Protein AF-0000000086599295 (afdb_homodimer)

InterPro domains:
  IPR044835 Auxin response factor [PTHR31384] (1-82)
  IPR053793 PB1-like domain [PS51745] (1-75)

Radius of gyration: 16.99 Å; Cα contacts (8 Å, |Δi|>4): 296; chains: 2; bounding box: 34×57×37 Å

Solvent-accessible surface area (backbone atoms only — not comparable to full-atom values): 11914 Å² total; per-residue (Å²): 119,50,47,26,31,38,31,32,76,45,75,63,85,83,46,8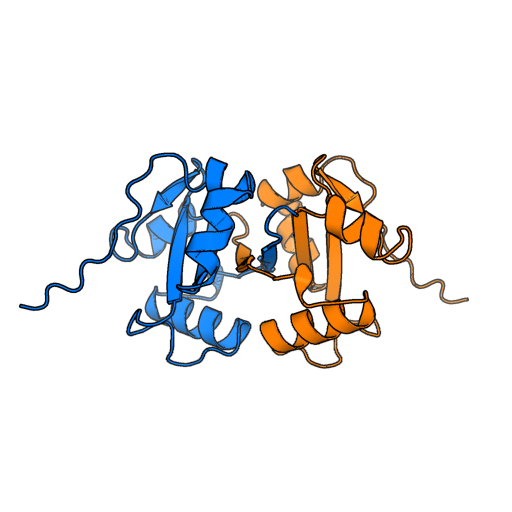6,41,66,67,51,47,51,54,50,51,19,58,42,46,65,40,70,72,38,67,66,65,64,76,55,35,46,77,44,34,23,28,76,87,47,46,76,46,65,88,81,77,46,56,56,71,58,39,55,66,35,42,36,37,35,38,47,33,39,72,73,42,52,61,48,33,71,71,52,15,61,64,45,37,64,53,52,34,89,64,77,72,72,68,75,67,74,71,81,117,118,51,50,25,33,37,31,33,75,46,74,64,87,83,45,86,41,66,69,51,46,51,53,50,51,18,57,43,46,66,40,69,72,40,68,64,66,64,76,56,35,46,78,44,33,23,30,76,86,48,45,70,47,65,88,82,77,46,56,58,70,59,40,54,66,36,41,36,36,35,38,47,33,40,70,72,42,51,62,50,35,69,70,58,14,62,66,46,38,64,50,56,33,91,55,78,74,73,71,74,68,75,71,82,117

Nearest PDB structures (foldseek):
  4chk-assembly6_G  TM=8.099E-01  e=1.060E-04  Arabidopsis thaliana
  4chk-assembly6_B-4  TM=8.126E-01  e=1.060E-04  Arabidopsis thaliana
  4chk-assembly1_E  TM=7.622E-01  e=5.139E-05  Arabidopsis thaliana
  6l5k-assembly1_A  TM=8.102E-01  e=4.219E-04  Arabidopsis thaliana
  4chk-assembly4_H  TM=7.400E-01  e=3.036E-04  Arabidopsis thaliana

Sequence (210 aa):
MQGTVVCRAVDLTSLTSYAELIDELEEKFQIKGELHPRKKWNIIFIDNEGDAILMGNHSWGAFCNVVQRILICSSQDVKKMSAGSRILTGVVSEGNVFSFDTAESMQGTVVCRAVDLTSLTSYAELIDELEEKFQIKGELHPRKKWNIIFIDNEGDAILMGNHSWGAFCNVVQRILICSSQDVKKMSAGSRILTGVVSEGNVFSFDTAES

pLDDT: mean 72.81, std 21.77, range [23.66, 94.88]

Structure (mmCIF, N/CA/C/O backbone):
data_AF-0000000086599295-model_v1
#
loop_
_entity.id
_entity.type
_entity.pdbx_description
1 polymer 'PB1 domain-containing protein'
#
loop_
_atom_site.group_PDB
_atom_site.id
_atom_site.type_symbol
_atom_site.label_atom_id
_atom_site.label_alt_id
_atom_site.label_comp_id
_atom_site.label_asym_id
_atom_site.label_entity_id
_atom_site.label_seq_id
_atom_site.pdbx_PDB_ins_code
_atom_site.Cartn_x
_atom_site.Cartn_y
_atom_site.Cartn_z
_atom_site.occupancy
_atom_site.B_iso_or_equiv
_atom_site.auth_seq_id
_atom_site.auth_comp_id
_atom_site.auth_asym_id
_atom_site.auth_atom_id
_atom_site.pdbx_PDB_model_num
ATOM 1 N N . MET A 1 1 ? -9.594 -9.867 -13.297 1 54.84 1 MET A N 1
ATOM 2 C CA . MET A 1 1 ? -8.844 -9.938 -12.047 1 54.84 1 MET A CA 1
ATOM 3 C C . MET A 1 1 ? -8.812 -8.586 -11.352 1 54.84 1 MET A C 1
ATOM 5 O O . MET A 1 1 ? -8.828 -7.543 -12 1 54.84 1 MET A O 1
ATOM 9 N N . GLN A 1 2 ? -9.281 -8.539 -10.141 1 60.66 2 GLN A N 1
ATOM 10 C CA . GLN A 1 2 ? -9.359 -7.266 -9.438 1 60.66 2 GLN A CA 1
ATOM 11 C C . GLN A 1 2 ? -7.973 -6.711 -9.141 1 60.66 2 GLN A C 1
ATOM 13 O O . GLN A 1 2 ? -7.004 -7.469 -9.047 1 60.66 2 GLN A O 1
ATOM 18 N N . GLY A 1 3 ? -7.789 -5.402 -9.273 1 76.31 3 GLY A N 1
ATOM 19 C CA . GLY A 1 3 ? -6.531 -4.73 -8.984 1 76.31 3 GLY A CA 1
ATOM 20 C C . GLY A 1 3 ? -5.969 -5.082 -7.621 1 76.31 3 GLY A C 1
ATOM 21 O O . GLY A 1 3 ? -6.719 -5.258 -6.656 1 76.31 3 GLY A O 1
ATOM 22 N N . THR A 1 4 ? -4.719 -5.516 -7.562 1 87.62 4 THR A N 1
ATOM 23 C CA . THR A 1 4 ? -4.012 -5.82 -6.324 1 87.62 4 THR A CA 1
ATOM 24 C C . THR A 1 4 ? -3.121 -4.652 -5.91 1 87.62 4 THR A C 1
ATOM 26 O O . THR A 1 4 ? -2.549 -3.969 -6.762 1 87.62 4 THR A O 1
ATOM 29 N N . VAL A 1 5 ? -3.035 -4.406 -4.617 1 89.44 5 VAL A N 1
ATOM 30 C CA . VAL A 1 5 ? -2.18 -3.34 -4.109 1 89.44 5 VAL A CA 1
ATOM 31 C C . VAL A 1 5 ? -1.157 -3.914 -3.131 1 89.44 5 VAL A C 1
ATOM 33 O O . VAL A 1 5 ? -1.442 -4.887 -2.426 1 89.44 5 VAL A O 1
ATOM 36 N N . VAL A 1 6 ? -0.068 -3.369 -3.176 1 90.44 6 VAL A N 1
ATOM 37 C CA . VAL A 1 6 ? 0.961 -3.682 -2.191 1 90.44 6 VAL A CA 1
ATOM 38 C C . VAL A 1 6 ? 1.167 -2.488 -1.261 1 90.44 6 VAL A C 1
ATOM 40 O O . VAL A 1 6 ? 1.236 -1.345 -1.716 1 90.44 6 VAL A O 1
ATOM 43 N N . CYS A 1 7 ? 1.242 -2.764 0.035 1 87.75 7 CYS A N 1
ATOM 44 C CA . CYS A 1 7 ? 1.332 -1.709 1.038 1 87.75 7 CYS A CA 1
ATOM 45 C C . CYS A 1 7 ? 2.484 -1.97 2.002 1 87.75 7 CYS A C 1
ATOM 47 O O . CYS A 1 7 ? 2.783 -3.121 2.322 1 87.75 7 CYS A O 1
ATOM 49 N N . ARG A 1 8 ? 3.133 -0.9 2.387 1 88.25 8 ARG A N 1
ATOM 50 C CA . ARG A 1 8 ? 4.16 -0.929 3.422 1 88.25 8 ARG A CA 1
ATOM 51 C C . ARG A 1 8 ? 3.936 0.175 4.449 1 88.25 8 ARG A C 1
ATOM 53 O O . ARG A 1 8 ? 3.395 1.233 4.121 1 88.25 8 ARG A O 1
ATOM 60 N N . ALA A 1 9 ? 4.422 -0.129 5.684 1 86.38 9 ALA A N 1
ATOM 61 C CA . ALA A 1 9 ? 4.297 0.851 6.762 1 86.38 9 ALA A CA 1
ATOM 62 C C . ALA A 1 9 ? 5.184 2.066 6.5 1 86.38 9 ALA A C 1
ATOM 64 O O . ALA A 1 9 ? 6.27 1.939 5.93 1 86.38 9 ALA A O 1
ATOM 65 N N . VAL A 1 10 ? 4.645 3.232 6.809 1 88.38 10 VAL A N 1
ATOM 66 C CA . VAL A 1 10 ? 5.418 4.469 6.789 1 88.38 10 VAL A CA 1
ATOM 67 C C . VAL A 1 10 ? 5.402 5.113 8.172 1 88.38 10 VAL A C 1
ATOM 69 O O . VAL A 1 10 ? 4.344 5.258 8.781 1 88.38 10 VAL A O 1
ATOM 72 N N . ASP A 1 11 ? 6.582 5.422 8.688 1 87.25 11 ASP A N 1
ATOM 73 C CA . ASP A 1 11 ? 6.703 6.086 9.977 1 87.25 11 ASP A CA 1
ATOM 74 C C . ASP A 1 11 ? 6.664 7.605 9.82 1 87.25 11 ASP A C 1
ATOM 76 O O . ASP A 1 11 ? 7.684 8.227 9.516 1 87.25 11 ASP A O 1
ATOM 80 N N . LEU A 1 12 ? 5.543 8.195 10.156 1 90.38 12 LEU A N 1
ATOM 81 C CA . LEU A 1 12 ? 5.387 9.633 9.977 1 90.38 12 LEU A CA 1
ATOM 82 C C . LEU A 1 12 ? 6.012 10.398 11.141 1 90.38 12 LEU A C 1
ATOM 84 O O . LEU A 1 12 ? 6.254 11.602 11.039 1 90.38 12 LEU A O 1
ATOM 88 N N . THR A 1 13 ? 6.289 9.688 12.305 1 88.5 13 THR A N 1
ATOM 89 C CA . THR A 1 13 ? 6.797 10.359 13.5 1 88.5 13 THR A CA 1
ATOM 90 C C . THR A 1 13 ? 8.234 10.828 13.289 1 88.5 13 THR A C 1
ATOM 92 O O . THR A 1 13 ? 8.719 11.695 14.016 1 88.5 13 THR A O 1
ATOM 95 N N . SER A 1 14 ? 8.867 10.234 12.336 1 90.5 14 SER A N 1
ATOM 96 C CA . SER A 1 14 ? 10.25 10.609 12.062 1 90.5 14 SER A CA 1
ATOM 97 C C . SER A 1 14 ? 10.336 11.734 11.031 1 90.5 14 SER A C 1
ATOM 99 O O . SER A 1 14 ? 11.422 12.195 10.695 1 90.5 14 SER A O 1
ATOM 101 N N . LEU A 1 15 ? 9.211 12.133 10.539 1 93.62 15 LEU A N 1
ATOM 102 C CA . LEU A 1 15 ? 9.141 13.188 9.523 1 93.62 15 LEU A CA 1
ATOM 103 C C . LEU A 1 15 ? 8.594 14.477 10.117 1 93.62 15 LEU A C 1
ATOM 105 O O . LEU A 1 15 ? 7.898 14.453 11.133 1 93.62 15 LEU A O 1
ATOM 109 N N . THR A 1 16 ? 8.914 15.602 9.477 1 94.88 16 THR A N 1
ATOM 110 C CA . THR A 1 16 ? 8.5 16.875 10.039 1 94.88 16 THR A CA 1
ATOM 111 C C . THR A 1 16 ? 7.73 17.703 9.016 1 94.88 16 THR A C 1
ATOM 113 O O . THR A 1 16 ? 7.262 18.812 9.32 1 94.88 16 THR A O 1
ATOM 116 N N . SER A 1 17 ? 7.621 17.156 7.754 1 94.25 17 SER A N 1
ATOM 117 C CA . SER A 1 17 ? 6.949 17.938 6.723 1 94.25 17 SER A CA 1
ATOM 118 C C . SER A 1 17 ? 6.469 17.047 5.582 1 94.25 17 SER A C 1
ATOM 120 O O . SER A 1 17 ? 6.906 15.906 5.453 1 94.25 17 SER A O 1
ATOM 122 N N . TYR A 1 18 ? 5.629 17.672 4.73 1 91.88 18 TYR A N 1
ATOM 123 C CA . TYR A 1 18 ? 5.164 17.016 3.514 1 91.88 18 TYR A CA 1
ATOM 124 C C . TYR A 1 18 ? 6.324 16.734 2.568 1 91.88 18 TYR A C 1
ATOM 126 O O . TYR A 1 18 ? 6.363 15.688 1.913 1 91.88 18 TYR A O 1
ATOM 134 N N . ALA A 1 19 ? 7.223 17.719 2.504 1 91.88 19 ALA A N 1
ATOM 135 C CA . ALA A 1 19 ? 8.367 17.562 1.618 1 91.88 19 ALA A CA 1
ATOM 136 C C . ALA A 1 19 ? 9.188 16.328 2.004 1 91.88 19 ALA A C 1
ATOM 138 O O . ALA A 1 19 ? 9.594 15.555 1.139 1 91.88 19 ALA A O 1
ATOM 139 N N . GLU A 1 20 ? 9.375 16.094 3.262 1 93.25 20 GLU A N 1
ATOM 140 C CA . GLU A 1 20 ? 10.117 14.93 3.738 1 93.25 20 GLU A CA 1
ATOM 141 C C . GLU A 1 20 ? 9.344 13.633 3.479 1 93.25 20 GLU A C 1
ATOM 143 O O . GLU A 1 20 ? 9.945 12.594 3.201 1 93.25 20 GLU A O 1
ATOM 148 N N . LEU A 1 21 ? 8.016 13.727 3.625 1 93.38 21 LEU A N 1
ATOM 149 C CA . LEU A 1 21 ? 7.184 12.57 3.303 1 93.38 21 LEU A CA 1
ATOM 150 C C . LEU A 1 21 ? 7.359 12.164 1.844 1 93.38 21 LEU A C 1
ATOM 152 O O . LEU A 1 21 ? 7.574 10.984 1.543 1 93.38 21 LEU A O 1
ATOM 156 N N . ILE A 1 22 ? 7.316 13.102 0.98 1 91.06 22 ILE A N 1
ATOM 157 C CA . ILE A 1 22 ? 7.469 12.836 -0.447 1 91.06 22 ILE A CA 1
ATOM 158 C C . ILE A 1 22 ? 8.828 12.203 -0.714 1 91.06 22 ILE A C 1
ATOM 160 O O . ILE A 1 22 ? 8.922 11.211 -1.442 1 91.06 22 ILE A O 1
ATOM 164 N N . ASP A 1 23 ? 9.891 12.781 -0.094 1 91.31 23 ASP A N 1
ATOM 165 C CA . ASP A 1 23 ? 11.219 12.203 -0.244 1 91.31 23 ASP A CA 1
ATOM 166 C C . ASP A 1 23 ? 11.234 10.742 0.198 1 91.31 23 ASP A C 1
ATOM 168 O O . ASP A 1 23 ? 11.828 9.891 -0.472 1 91.31 23 ASP A O 1
ATOM 172 N N . GLU A 1 24 ? 10.578 10.484 1.346 1 89.5 24 GLU A N 1
ATOM 173 C CA . GLU A 1 24 ? 10.531 9.125 1.89 1 89.5 24 GLU A CA 1
ATOM 174 C C . GLU A 1 24 ? 9.797 8.18 0.943 1 89.5 24 GLU A C 1
ATOM 176 O O . GLU A 1 24 ? 10.25 7.059 0.709 1 89.5 24 GLU A O 1
ATOM 181 N N . LEU A 1 25 ? 8.688 8.641 0.408 1 90.69 25 LEU A N 1
ATOM 182 C CA . LEU A 1 25 ? 7.902 7.828 -0.515 1 90.69 25 LEU A CA 1
ATOM 183 C C . LEU A 1 25 ? 8.68 7.555 -1.798 1 90.69 25 LEU A C 1
ATOM 185 O O . LEU A 1 25 ? 8.672 6.438 -2.314 1 90.69 25 LEU A O 1
ATOM 189 N N . GLU A 1 26 ? 9.344 8.523 -2.268 1 88.69 26 GLU A N 1
ATOM 190 C CA . GLU A 1 26 ? 10.148 8.367 -3.477 1 88.69 26 GLU A CA 1
ATOM 191 C C . GLU A 1 26 ? 11.273 7.355 -3.262 1 88.69 26 GLU A C 1
ATOM 193 O O . GLU A 1 26 ? 11.586 6.57 -4.16 1 88.69 26 GLU A O 1
ATOM 198 N N . GLU A 1 27 ? 11.859 7.461 -2.133 1 86.44 27 GLU A N 1
ATOM 199 C CA . GLU A 1 27 ? 12.906 6.5 -1.809 1 86.44 27 GLU A CA 1
ATOM 200 C C . GLU A 1 27 ? 12.352 5.086 -1.693 1 86.44 27 GLU A C 1
ATOM 202 O O . GLU A 1 27 ? 12.922 4.141 -2.24 1 86.44 27 GLU A O 1
ATOM 207 N N . LYS A 1 28 ? 11.195 4.969 -1.047 1 83.31 28 LYS A N 1
ATOM 208 C CA . LYS A 1 28 ? 10.586 3.662 -0.798 1 83.31 28 LYS A CA 1
ATOM 209 C C . LYS A 1 28 ? 10.156 3 -2.104 1 83.31 28 LYS A C 1
ATOM 211 O O . LYS A 1 28 ? 10.273 1.782 -2.258 1 83.31 28 LYS A O 1
ATOM 216 N N . PHE A 1 29 ? 9.758 3.713 -3.1 1 82.75 29 PHE A N 1
ATOM 217 C CA . PHE A 1 29 ? 9.227 3.123 -4.32 1 82.75 29 PHE A CA 1
ATOM 218 C C . PHE A 1 29 ? 10.188 3.334 -5.488 1 82.75 29 PHE A C 1
ATOM 220 O O . PHE A 1 29 ? 9.852 3.025 -6.633 1 82.75 29 PHE A O 1
ATOM 227 N N . GLN A 1 30 ? 11.352 3.949 -5.234 1 80.69 30 GLN A N 1
ATOM 228 C CA . GLN A 1 30 ? 12.383 4.18 -6.242 1 80.69 30 GLN A CA 1
ATOM 229 C C . GLN A 1 30 ? 11.844 5.02 -7.395 1 80.69 30 GLN A C 1
ATOM 231 O O . GLN A 1 30 ? 12.031 4.672 -8.562 1 80.69 30 GLN A O 1
ATOM 236 N N . ILE A 1 31 ? 11.172 5.984 -7.117 1 83.69 31 ILE A N 1
ATOM 237 C CA . ILE A 1 31 ? 10.656 6.926 -8.109 1 83.69 31 ILE A CA 1
ATOM 238 C C . ILE A 1 31 ? 11.156 8.336 -7.785 1 83.69 31 ILE A C 1
ATOM 240 O O . ILE A 1 31 ? 10.383 9.289 -7.797 1 83.69 31 ILE A O 1
ATOM 244 N N . LYS A 1 32 ? 12.383 8.328 -7.387 1 83.06 32 LYS A N 1
ATOM 245 C CA . LYS A 1 32 ? 12.992 9.586 -6.965 1 83.06 32 LYS A CA 1
ATOM 246 C C . LYS A 1 32 ? 12.727 10.695 -7.977 1 83.06 32 LYS A C 1
ATOM 248 O O . LYS A 1 32 ? 12.953 10.516 -9.18 1 83.06 32 LYS A O 1
ATOM 253 N N . GLY A 1 33 ? 12.211 11.805 -7.551 1 84.94 33 GLY A N 1
ATOM 254 C CA . GLY A 1 33 ? 11.992 12.992 -8.359 1 84.94 33 GLY A CA 1
ATOM 255 C C . GLY A 1 33 ? 10.711 12.938 -9.164 1 84.94 33 GLY A C 1
ATOM 256 O O . GLY A 1 33 ? 10.414 13.859 -9.938 1 84.94 33 GLY A O 1
ATOM 257 N N . GLU A 1 34 ? 9.922 11.875 -8.977 1 85.62 34 GLU A N 1
ATOM 258 C CA . GLU A 1 34 ? 8.781 11.703 -9.875 1 85.62 34 GLU A CA 1
ATOM 259 C C . GLU A 1 34 ? 7.48 12.141 -9.211 1 85.62 34 GLU A C 1
ATOM 261 O O . GLU A 1 34 ? 6.477 12.359 -9.883 1 85.62 34 GLU A O 1
ATOM 266 N N . LEU A 1 35 ? 7.473 12.289 -7.949 1 83.5 35 LEU A N 1
ATOM 267 C CA . LEU A 1 35 ? 6.242 12.656 -7.254 1 83.5 35 LEU A CA 1
ATOM 268 C C . LEU A 1 35 ? 6.086 14.172 -7.195 1 83.5 35 LEU A C 1
ATOM 270 O O . LEU A 1 35 ? 4.996 14.68 -6.918 1 83.5 35 LEU A O 1
ATOM 274 N N . HIS A 1 36 ? 7.156 14.961 -7.414 1 71.44 36 HIS A N 1
ATOM 275 C CA . HIS A 1 36 ? 7.129 16.406 -7.559 1 71.44 36 HIS A CA 1
ATOM 276 C C . HIS A 1 36 ? 7.98 16.859 -8.734 1 71.44 36 HIS A C 1
ATOM 278 O O . HIS A 1 36 ? 9.203 16.734 -8.711 1 71.44 36 HIS A O 1
ATOM 284 N N . PRO A 1 37 ? 7.43 17.359 -9.891 1 66.94 37 PRO A N 1
ATOM 285 C CA . PRO A 1 37 ? 6.012 17.609 -10.156 1 66.94 37 PRO A CA 1
ATOM 286 C C . PRO A 1 37 ? 5.207 16.328 -10.336 1 66.94 37 PRO A C 1
ATOM 288 O O . PRO A 1 37 ? 5.781 15.258 -10.578 1 66.94 37 PRO A O 1
ATOM 291 N N . ARG A 1 38 ? 3.99 16.453 -10 1 65 38 ARG A N 1
ATOM 292 C CA . ARG A 1 38 ? 3.045 15.352 -10.133 1 65 38 ARG A CA 1
ATOM 293 C C . ARG A 1 38 ? 2.732 15.078 -11.602 1 65 38 ARG A C 1
ATOM 295 O O . ARG A 1 38 ? 1.684 15.484 -12.109 1 65 38 ARG A O 1
ATOM 302 N N . LYS A 1 39 ? 3.697 14.477 -12.32 1 69.75 39 LYS A N 1
ATOM 303 C CA . LYS A 1 39 ? 3.48 14.266 -13.75 1 69.75 39 LYS A CA 1
ATOM 304 C C . LYS A 1 39 ? 2.994 12.852 -14.023 1 69.75 39 LYS A C 1
ATOM 306 O O . LYS A 1 39 ? 2.051 12.648 -14.797 1 69.75 39 LYS A O 1
ATOM 311 N N . LYS A 1 40 ? 3.602 11.977 -13.438 1 79.56 40 LYS A N 1
ATOM 312 C CA . LYS A 1 40 ? 3.338 10.586 -13.789 1 79.56 40 LYS A CA 1
ATOM 313 C C . LYS A 1 40 ? 2.564 9.875 -12.688 1 79.56 40 LYS A C 1
ATOM 315 O O . LYS A 1 40 ? 1.899 8.867 -12.938 1 79.56 40 LYS A O 1
ATOM 320 N N . TRP A 1 41 ? 2.662 10.531 -11.539 1 83.75 41 TRP A N 1
ATOM 321 C CA . TRP A 1 41 ? 2.111 9.844 -10.375 1 83.75 41 TRP A CA 1
ATOM 322 C C . TRP A 1 41 ? 1.127 10.734 -9.625 1 83.75 41 TRP A C 1
ATOM 324 O O . TRP A 1 41 ? 1.323 11.953 -9.539 1 83.75 41 TRP A O 1
ATOM 334 N N . ASN A 1 42 ? 0.096 10.125 -9.211 1 82.44 42 ASN A N 1
ATOM 335 C CA . ASN A 1 42 ? -0.829 10.773 -8.281 1 82.44 42 ASN A CA 1
ATOM 336 C C . ASN A 1 42 ? -0.723 10.172 -6.879 1 82.44 42 ASN A C 1
ATOM 338 O O . ASN A 1 42 ? -0.602 8.953 -6.727 1 82.44 42 ASN A O 1
ATOM 342 N N . ILE A 1 43 ? -0.689 11.094 -5.902 1 88.12 43 ILE A N 1
ATOM 343 C CA . ILE A 1 43 ? -0.7 10.648 -4.512 1 88.12 43 ILE A CA 1
ATOM 344 C C . ILE A 1 43 ? -2.041 11 -3.871 1 88.12 43 ILE A C 1
ATOM 346 O O . ILE A 1 43 ? -2.512 12.141 -3.986 1 88.12 43 ILE A O 1
ATOM 350 N N . ILE A 1 44 ? -2.656 10.102 -3.234 1 86.62 44 ILE A N 1
ATOM 351 C CA . ILE A 1 44 ? -3.914 10.32 -2.527 1 86.62 44 ILE A CA 1
ATOM 352 C C . ILE A 1 44 ? -3.744 9.961 -1.053 1 86.62 44 ILE A C 1
ATOM 354 O O . ILE A 1 44 ? -3.264 8.875 -0.72 1 86.62 44 ILE A O 1
ATOM 358 N N . PHE A 1 45 ? -4.105 10.875 -0.248 1 89.88 45 PHE A N 1
ATOM 359 C CA . PHE A 1 45 ? -4.098 10.633 1.188 1 89.88 45 PHE A CA 1
ATOM 360 C C . PHE A 1 45 ? -5.5 10.312 1.692 1 89.88 45 PHE A C 1
ATOM 362 O O . PHE A 1 45 ? -6.453 11.039 1.388 1 89.88 45 PHE A O 1
ATOM 369 N N . ILE A 1 46 ? -5.676 9.312 2.453 1 85.88 46 ILE A N 1
ATOM 370 C CA . ILE A 1 46 ? -6.961 8.914 3.018 1 85.88 46 ILE A CA 1
ATOM 371 C C . ILE A 1 46 ? -6.918 9.039 4.539 1 85.88 46 ILE A C 1
ATOM 373 O O . ILE A 1 46 ? -6 8.523 5.184 1 85.88 46 ILE A O 1
ATOM 377 N N . ASP A 1 47 ? -7.875 9.766 5.035 1 86.38 47 ASP A N 1
ATOM 378 C CA . ASP A 1 47 ? -7.875 9.977 6.48 1 86.38 47 ASP A CA 1
ATOM 379 C C . ASP A 1 47 ? -8.57 8.82 7.203 1 86.38 47 ASP A C 1
ATOM 381 O O . ASP A 1 47 ? -8.953 7.828 6.574 1 86.38 47 ASP A O 1
ATOM 385 N N . ASN A 1 48 ? -8.648 8.875 8.5 1 83 48 ASN A N 1
ATOM 386 C CA . ASN A 1 48 ? -9.211 7.824 9.344 1 83 48 ASN A CA 1
ATOM 387 C C . ASN A 1 48 ? -10.711 7.664 9.109 1 83 48 ASN A C 1
ATOM 389 O O . ASN A 1 48 ? -11.297 6.648 9.484 1 83 48 ASN A O 1
ATOM 393 N N . GLU A 1 49 ? -11.32 8.703 8.469 1 80.56 49 GLU A N 1
ATOM 394 C CA . GLU A 1 49 ? -12.742 8.633 8.148 1 80.56 49 GLU A CA 1
ATOM 395 C C . GLU A 1 49 ? -12.961 8.031 6.762 1 80.56 49 GLU A C 1
ATOM 397 O O . GLU A 1 49 ? -14.102 7.766 6.371 1 80.56 49 GLU A O 1
ATOM 402 N N . GLY A 1 50 ? -11.859 7.84 6.055 1 80.44 50 GLY A N 1
ATOM 403 C CA . GLY A 1 50 ? -11.938 7.258 4.727 1 80.44 50 GLY A CA 1
ATOM 404 C C . GLY A 1 50 ? -12.094 8.297 3.629 1 80.44 50 GLY A C 1
ATOM 405 O O . GLY A 1 50 ? -12.367 7.953 2.477 1 80.44 50 GLY A O 1
ATOM 406 N N . ASP A 1 51 ? -11.969 9.547 3.986 1 81.25 51 ASP A N 1
ATOM 407 C CA . ASP A 1 51 ? -12.07 10.633 3.021 1 81.25 51 ASP A CA 1
ATOM 408 C C . ASP A 1 51 ? -10.695 11.008 2.463 1 81.25 51 ASP A C 1
ATOM 410 O O . ASP A 1 51 ? -9.703 11 3.191 1 81.25 51 ASP A O 1
ATOM 414 N N . ALA A 1 52 ? -10.664 11.352 1.196 1 85.5 52 ALA A N 1
ATOM 415 C CA . ALA A 1 52 ? -9.43 11.805 0.557 1 85.5 52 ALA A CA 1
ATOM 416 C C . ALA A 1 52 ? -9.047 13.203 1.034 1 85.5 52 ALA A C 1
ATOM 418 O O . ALA A 1 52 ? -9.891 14.094 1.117 1 85.5 52 ALA A O 1
ATOM 419 N N . ILE A 1 53 ? -7.824 13.312 1.39 1 85.5 53 ILE A N 1
ATOM 420 C CA . ILE A 1 53 ? -7.301 14.602 1.838 1 85.5 53 ILE A CA 1
ATOM 421 C C . ILE A 1 53 ? -6.27 15.117 0.835 1 85.5 53 ILE A C 1
ATOM 423 O O . ILE A 1 53 ? -5.484 14.336 0.287 1 85.5 53 ILE A O 1
ATOM 427 N N . LEU A 1 54 ? -6.367 16.359 0.428 1 76.69 54 LEU A N 1
ATOM 428 C CA . LEU A 1 54 ? -5.422 17 -0.477 1 76.69 54 LEU A CA 1
ATOM 429 C C . LEU A 1 54 ? -4.195 17.5 0.282 1 76.69 54 LE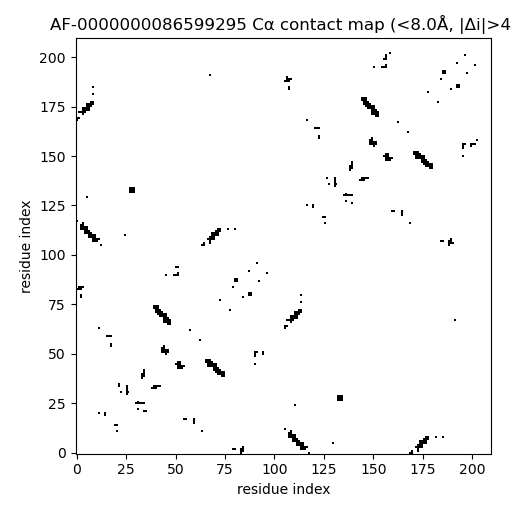U A C 1
ATOM 431 O O . LEU A 1 54 ? -4.312 17.984 1.407 1 76.69 54 LEU A O 1
ATOM 435 N N . MET A 1 55 ? -3.094 17.234 -0.324 1 78.12 55 MET A N 1
ATOM 436 C CA . MET A 1 55 ? -1.833 17.703 0.245 1 78.12 55 MET A CA 1
ATOM 437 C C . MET A 1 55 ? -1.851 19.203 0.441 1 78.12 55 MET A C 1
ATOM 439 O O . MET A 1 55 ? -2.236 19.953 -0.463 1 78.12 55 MET A O 1
ATOM 443 N N . GLY A 1 56 ? -1.377 19.688 1.619 1 78.44 56 GLY A N 1
ATOM 444 C CA . GLY A 1 56 ? -1.22 21.109 1.869 1 78.44 56 GLY A CA 1
ATOM 445 C C . GLY A 1 56 ? -2.453 21.75 2.482 1 78.44 56 GLY A C 1
ATOM 446 O O . GLY A 1 56 ? -2.408 22.906 2.926 1 78.44 56 GLY A O 1
ATOM 447 N N . ASN A 1 57 ? -3.574 21.016 2.52 1 80.62 57 ASN A N 1
ATOM 448 C CA . ASN A 1 57 ? -4.797 21.547 3.102 1 80.62 57 ASN A CA 1
ATOM 449 C C . ASN A 1 57 ? -4.781 21.469 4.625 1 80.62 57 ASN A C 1
ATOM 451 O O . ASN A 1 57 ? -5.594 22.094 5.297 1 80.62 57 ASN A O 1
ATOM 455 N N . HIS A 1 58 ? -3.957 20.75 5.121 1 87.31 58 HIS A N 1
ATOM 456 C CA . HIS A 1 58 ? -3.795 20.547 6.559 1 87.31 58 HIS A CA 1
ATOM 457 C C . HIS A 1 58 ? -2.361 20.844 6.996 1 87.31 58 HIS A C 1
ATOM 459 O O . HIS A 1 58 ? -1.42 20.609 6.23 1 87.31 58 HIS A O 1
ATOM 465 N N . SER A 1 59 ? -2.299 21.422 8.141 1 93.69 59 SER A N 1
ATOM 466 C CA . SER A 1 59 ? -0.961 21.438 8.719 1 93.69 59 SER A CA 1
ATOM 467 C C . SER A 1 59 ? -0.373 20.047 8.82 1 93.69 59 SER A C 1
ATOM 469 O O . SER A 1 59 ? -1.111 19.062 8.859 1 93.69 59 SER A O 1
ATOM 471 N N . TRP A 1 60 ? 0.969 19.922 8.781 1 93.69 60 TRP A N 1
ATOM 472 C CA . TRP A 1 60 ? 1.656 18.641 8.883 1 93.69 60 TRP A CA 1
ATOM 473 C C . TRP A 1 60 ? 1.202 17.875 10.117 1 93.69 60 TRP A C 1
ATOM 475 O O . TRP A 1 60 ? 0.907 16.672 10.039 1 93.69 60 TRP A O 1
ATOM 485 N N . GLY A 1 61 ? 1.144 18.562 11.242 1 94.25 61 GLY A N 1
ATOM 486 C CA . GLY A 1 61 ? 0.703 17.922 12.461 1 94.25 61 GLY A CA 1
ATOM 487 C C . GLY A 1 61 ? -0.695 17.344 12.359 1 94.25 61 GLY A C 1
ATOM 488 O O . GLY A 1 61 ? -0.934 16.203 12.781 1 94.25 61 GLY A O 1
ATOM 489 N N . ALA A 1 62 ? -1.662 18.109 11.82 1 94.06 62 ALA A N 1
ATOM 490 C CA . ALA A 1 62 ? -3.037 17.656 11.641 1 94.06 62 ALA A CA 1
ATOM 491 C C . ALA A 1 62 ? -3.102 16.484 10.672 1 94.06 62 ALA A C 1
ATOM 493 O O . ALA A 1 62 ? -3.834 15.516 10.906 1 94.06 62 ALA A O 1
ATOM 494 N N . PHE A 1 63 ? -2.336 16.578 9.633 1 93.06 63 PHE A N 1
ATOM 495 C CA . PHE A 1 63 ? -2.25 15.516 8.633 1 93.06 63 PHE A CA 1
ATOM 496 C C . PHE A 1 63 ? -1.816 14.203 9.273 1 93.06 63 PHE A C 1
ATOM 498 O O . PHE A 1 63 ? -2.455 13.172 9.078 1 93.06 63 PHE A O 1
ATOM 505 N N . CYS A 1 64 ? -0.751 14.281 10.07 1 91.94 64 CYS A N 1
ATOM 506 C CA . CYS A 1 64 ? -0.199 13.078 10.68 1 91.94 64 CYS A CA 1
ATOM 507 C C . CYS A 1 64 ? -1.205 12.438 11.633 1 91.94 64 CYS A C 1
ATOM 509 O O . CYS A 1 64 ? -1.188 11.219 11.828 1 91.94 64 CYS A O 1
ATOM 511 N N . ASN A 1 65 ? -2.084 13.281 12.125 1 91.38 65 ASN A N 1
ATOM 512 C CA . ASN A 1 65 ? -3.043 12.781 13.109 1 91.38 65 ASN A CA 1
ATOM 513 C C . ASN A 1 65 ? -4.207 12.055 12.445 1 91.38 65 ASN A C 1
ATOM 515 O O . ASN A 1 65 ? -4.875 11.234 13.07 1 91.38 65 ASN A O 1
ATOM 519 N N . VAL A 1 66 ? -4.48 12.312 11.195 1 89.88 66 VAL A N 1
ATOM 520 C CA . VAL A 1 66 ? -5.719 11.789 10.633 1 89.88 66 VAL A CA 1
ATOM 521 C C . VAL A 1 66 ? -5.402 10.812 9.508 1 89.88 66 VAL A C 1
ATOM 523 O O . VAL A 1 66 ? -6.242 9.992 9.125 1 89.88 66 VAL A O 1
ATOM 526 N N . VAL A 1 67 ? -4.242 10.969 8.859 1 90.88 67 VAL A N 1
ATOM 527 C CA . VAL A 1 67 ? -3.973 10.164 7.668 1 90.88 67 VAL A CA 1
ATOM 528 C C . VAL A 1 67 ? -3.84 8.695 8.055 1 90.88 67 VAL A C 1
ATOM 530 O O . VAL A 1 67 ? -3.162 8.359 9.031 1 90.88 67 VAL A O 1
ATOM 533 N N . GLN A 1 68 ? -4.461 7.859 7.254 1 87.19 68 GLN A N 1
ATOM 534 C CA . GLN A 1 68 ? -4.422 6.422 7.5 1 87.19 68 GLN A CA 1
ATOM 535 C C . GLN A 1 68 ? -3.736 5.684 6.355 1 87.19 68 GLN A C 1
ATOM 537 O O . GLN A 1 68 ? -3.092 4.652 6.57 1 87.19 68 GLN A O 1
ATOM 542 N N . ARG A 1 69 ? -3.893 6.23 5.164 1 88.5 69 ARG A N 1
ATOM 543 C CA . ARG A 1 69 ? -3.389 5.531 3.986 1 88.5 69 ARG A CA 1
ATOM 544 C C . ARG A 1 69 ? -2.883 6.516 2.939 1 88.5 69 ARG A C 1
ATOM 546 O O . ARG A 1 69 ? -3.477 7.578 2.74 1 88.5 69 ARG A O 1
ATOM 553 N N . ILE A 1 70 ? -1.8 6.137 2.336 1 90.88 70 ILE A N 1
ATOM 554 C CA . ILE A 1 70 ? -1.25 6.875 1.206 1 90.88 70 ILE A CA 1
ATOM 555 C C . ILE A 1 70 ? -1.268 6 -0.043 1 90.88 70 ILE A C 1
ATOM 557 O O . ILE A 1 70 ? -0.716 4.895 -0.043 1 90.88 70 ILE A O 1
ATOM 561 N N . LEU A 1 71 ? -1.927 6.469 -1.062 1 88.31 71 LEU A N 1
ATOM 562 C CA . LEU A 1 71 ? -1.995 5.734 -2.32 1 88.31 71 LEU A CA 1
ATOM 563 C C . LEU A 1 71 ? -1.167 6.426 -3.398 1 88.31 71 LEU A C 1
ATOM 565 O O . LEU A 1 71 ? -1.312 7.629 -3.623 1 88.31 71 LEU A O 1
ATOM 569 N N . ILE A 1 72 ? -0.278 5.684 -3.914 1 89.44 72 ILE A N 1
ATOM 570 C CA . ILE A 1 72 ? 0.483 6.188 -5.055 1 89.44 72 ILE A CA 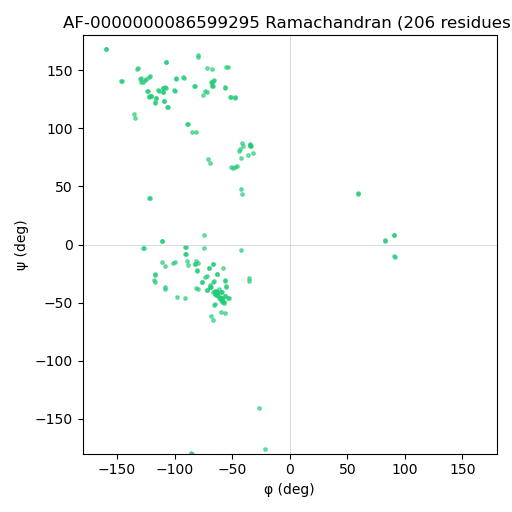1
ATOM 571 C C . ILE A 1 72 ? 0.016 5.492 -6.332 1 89.44 72 ILE A C 1
ATOM 573 O O . ILE A 1 72 ? 0.148 4.277 -6.469 1 89.44 72 ILE A O 1
ATOM 577 N N . CYS A 1 73 ? -0.496 6.305 -7.246 1 83.19 73 CYS A N 1
ATOM 578 C CA . CYS A 1 73 ? -1.06 5.773 -8.484 1 83.19 73 CYS A CA 1
ATOM 579 C C . CYS A 1 73 ? -0.377 6.383 -9.703 1 83.19 73 CYS A C 1
ATOM 581 O O . CYS A 1 73 ? -0.093 7.582 -9.727 1 83.19 73 CYS A O 1
ATOM 583 N N . SER A 1 74 ? -0.042 5.441 -10.539 1 80.62 74 SER A N 1
ATOM 584 C CA . SER A 1 74 ? 0.382 5.977 -11.828 1 80.62 74 SER A CA 1
ATOM 585 C C . SER A 1 74 ? -0.817 6.348 -12.688 1 80.62 74 SER A C 1
ATOM 587 O O . SER A 1 74 ? -1.939 5.914 -12.43 1 80.62 74 SER A O 1
ATOM 589 N N . SER A 1 75 ? -0.578 7.141 -13.688 1 74.62 75 SER A N 1
ATOM 590 C CA . SER A 1 75 ? -1.636 7.465 -14.633 1 74.62 75 SER A CA 1
ATOM 591 C C . SER A 1 75 ? -2.227 6.207 -15.258 1 74.62 75 SER A C 1
ATOM 593 O O . SER A 1 75 ? -3.402 6.18 -15.625 1 74.62 75 SER A O 1
ATOM 595 N N . GLN A 1 76 ? -1.399 5.176 -15.398 1 70.25 76 GLN A N 1
ATOM 596 C CA . GLN A 1 76 ? -1.849 3.902 -15.953 1 70.25 76 GLN A CA 1
ATOM 597 C C . GLN A 1 76 ? -2.658 3.111 -14.93 1 70.25 76 GLN A C 1
ATOM 599 O O . GLN A 1 76 ? -3.621 2.43 -15.289 1 70.25 76 GLN A O 1
ATOM 604 N N . ASP A 1 77 ? -2.312 3.275 -13.719 1 70.12 77 ASP A N 1
ATOM 605 C CA . ASP A 1 77 ? -2.953 2.529 -12.641 1 70.12 77 ASP A CA 1
ATOM 606 C C . ASP A 1 77 ? -4.375 3.031 -12.391 1 70.12 77 ASP A C 1
ATOM 608 O O . ASP A 1 77 ? -5.266 2.248 -12.055 1 70.12 77 ASP A O 1
ATOM 612 N N . VAL A 1 78 ? -4.625 4.324 -12.453 1 61.75 78 VAL A N 1
ATOM 613 C CA . VAL A 1 78 ? -5.918 4.926 -12.148 1 61.75 78 VAL A CA 1
ATOM 614 C C . VAL A 1 78 ? -7.004 4.285 -13.016 1 61.75 78 VAL A C 1
ATOM 616 O O . VAL A 1 78 ? -8.102 4.004 -12.531 1 61.75 78 VAL A O 1
ATOM 619 N N . LYS A 1 79 ? -6.676 3.986 -14.141 1 60.66 79 LYS A N 1
ATOM 620 C CA . LYS A 1 79 ? -7.652 3.365 -15.031 1 60.66 79 LYS A CA 1
ATOM 621 C C . LYS A 1 79 ? -7.996 1.952 -14.578 1 60.66 79 LYS A C 1
ATOM 623 O O . LYS A 1 79 ? -9.156 1.543 -14.625 1 60.66 79 LYS A O 1
ATOM 628 N N . LYS A 1 80 ? -7.043 1.346 -14.086 1 54.78 80 LYS A N 1
ATOM 629 C CA . LYS A 1 80 ? -7.242 -0.043 -13.68 1 54.78 80 LYS A CA 1
ATOM 630 C C . LYS A 1 80 ? -7.91 -0.126 -12.312 1 54.78 80 LYS A C 1
ATOM 632 O O . LYS A 1 80 ? -8.664 -1.065 -12.039 1 54.78 80 LYS A O 1
ATOM 637 N N . MET A 1 81 ? -7.609 0.697 -11.43 1 54.16 81 MET A N 1
ATOM 638 C CA . MET A 1 81 ? -8.188 0.706 -10.094 1 54.16 81 MET A CA 1
ATOM 639 C C . MET A 1 81 ? -9.672 1.048 -10.141 1 54.16 81 MET A C 1
ATOM 641 O O . MET A 1 81 ? -10.453 0.552 -9.328 1 54.16 81 MET A O 1
ATOM 645 N N . SER A 1 82 ? -10.07 1.977 -10.938 1 50.22 82 SER A N 1
ATOM 646 C CA . SER A 1 82 ? -11.477 2.348 -11.062 1 50.22 82 SER A CA 1
ATOM 647 C C . SER A 1 82 ? -12.32 1.175 -11.562 1 50.22 82 SER A C 1
ATOM 649 O O . SER A 1 82 ? -13.5 1.062 -11.219 1 50.22 82 SER A O 1
ATOM 651 N N . ALA A 1 83 ? -11.836 0.483 -12.375 1 46.34 83 ALA A N 1
ATOM 652 C CA . ALA A 1 83 ? -12.711 -0.535 -12.945 1 46.34 83 ALA A CA 1
ATOM 653 C C . ALA A 1 83 ? -13.07 -1.598 -11.906 1 46.34 83 ALA A C 1
ATO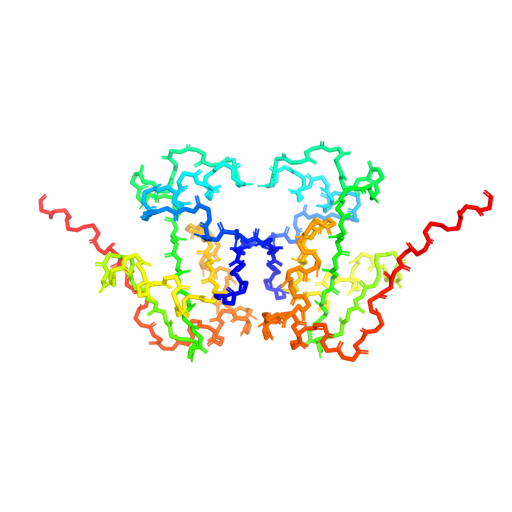M 655 O O . ALA A 1 83 ? -14.203 -2.084 -11.875 1 46.34 83 ALA A O 1
ATOM 656 N N . GLY A 1 84 ? -12.195 -2.312 -11.359 1 41.41 84 GLY A N 1
ATOM 657 C CA . GLY A 1 84 ? -12.484 -3.545 -10.641 1 41.41 84 GLY A CA 1
ATOM 658 C C . GLY A 1 84 ? -12.32 -3.412 -9.141 1 41.41 84 GLY A C 1
ATOM 659 O O . GLY A 1 84 ? -12.664 -4.328 -8.391 1 41.41 84 GLY A O 1
ATOM 660 N N . SER A 1 85 ? -11.375 -2.717 -8.641 1 45.41 85 SER A N 1
ATOM 661 C CA . SER A 1 85 ? -10.93 -2.926 -7.266 1 45.41 85 SER A CA 1
ATOM 662 C C . SER A 1 85 ? -11.797 -2.146 -6.281 1 45.41 85 SER A C 1
ATOM 664 O O . SER A 1 85 ? -11.953 -0.931 -6.414 1 45.41 85 SER A O 1
ATOM 666 N N . ARG A 1 86 ? -12.727 -2.801 -5.742 1 46.03 86 ARG A N 1
ATOM 667 C CA . ARG A 1 86 ? -13.492 -2.354 -4.586 1 46.03 86 ARG A CA 1
ATOM 668 C C . ARG A 1 86 ? -12.609 -1.57 -3.617 1 46.03 86 ARG A C 1
ATOM 670 O O . ARG A 1 86 ? -13.117 -0.929 -2.691 1 46.03 86 ARG A O 1
ATOM 677 N N . ILE A 1 87 ? -11.391 -1.956 -3.619 1 45.19 87 ILE A N 1
ATOM 678 C CA . ILE A 1 87 ? -10.57 -1.271 -2.623 1 45.19 87 ILE A CA 1
ATOM 679 C C . ILE A 1 87 ? -10.648 0.238 -2.844 1 45.19 87 ILE A C 1
ATOM 681 O O . ILE A 1 87 ? -10.891 0.997 -1.903 1 45.19 87 ILE A O 1
ATOM 685 N N . LEU A 1 88 ? -10.211 0.631 -4.109 1 47 88 LEU A N 1
ATOM 686 C CA . LEU A 1 88 ? -10.25 2.072 -4.324 1 47 88 LEU A CA 1
ATOM 687 C C . LEU A 1 88 ? -11.688 2.561 -4.473 1 47 88 LEU A C 1
ATOM 689 O O . LEU A 1 88 ? -11.984 3.729 -4.203 1 47 88 LEU A O 1
ATOM 693 N N . THR A 1 89 ? -12.359 1.623 -4.906 1 42.53 89 THR A N 1
ATOM 694 C CA . THR A 1 89 ? -13.727 2.119 -5.012 1 42.53 89 THR A CA 1
ATOM 695 C C . THR A 1 89 ? -14.242 2.59 -3.654 1 42.53 89 THR A C 1
ATOM 697 O O . THR A 1 89 ? -14.961 3.584 -3.568 1 42.53 89 THR A O 1
ATOM 700 N N . GLY A 1 90 ? -14.055 1.726 -2.734 1 40.69 90 GLY A N 1
ATOM 701 C CA . GLY A 1 90 ? -14.484 2.223 -1.437 1 40.69 90 GLY A CA 1
ATOM 702 C C . GLY A 1 90 ? -13.727 3.457 -0.989 1 40.69 90 GLY A C 1
ATOM 703 O O . GLY A 1 90 ? -14.266 4.301 -0.271 1 40.69 90 GLY A O 1
ATOM 704 N N . VAL A 1 91 ? -12.391 3.432 -1.119 1 42.56 91 VAL A N 1
ATOM 705 C CA . VAL A 1 91 ? -11.648 4.637 -0.763 1 42.56 91 VAL A CA 1
ATOM 706 C C . VAL A 1 91 ? -12 5.762 -1.734 1 42.56 91 VAL A C 1
ATOM 708 O O . VAL A 1 91 ? -12.125 6.922 -1.333 1 42.56 91 VAL A O 1
ATOM 711 N N . VAL A 1 92 ? -11.883 5.449 -3.055 1 39.72 92 VAL A N 1
ATOM 712 C CA . VAL A 1 92 ? -12.234 6.465 -4.043 1 39.72 92 VAL A CA 1
ATOM 713 C C . VAL A 1 92 ? -13.75 6.609 -4.117 1 39.72 92 VAL A C 1
ATOM 715 O O . VAL A 1 92 ? -14.422 5.844 -4.812 1 39.72 92 VAL A O 1
ATOM 718 N N . SER A 1 93 ? -14.469 6.043 -3.312 1 34.91 93 SER A N 1
ATOM 719 C CA . SER A 1 93 ? -15.836 6.516 -3.49 1 34.91 93 SER A CA 1
ATOM 720 C C . SER A 1 93 ? -15.867 7.875 -4.184 1 34.91 93 SER A C 1
ATOM 722 O O . SER A 1 93 ? -14.867 8.586 -4.203 1 34.91 93 SER A O 1
ATOM 724 N N . GLU A 1 94 ? -17.094 8.492 -4.336 1 32.81 94 GLU A N 1
ATOM 725 C CA . GLU A 1 94 ? -17.453 9.766 -4.949 1 32.81 94 GLU A CA 1
ATOM 726 C C . GLU A 1 94 ? -16.453 10.859 -4.559 1 32.81 94 GLU A C 1
ATOM 728 O O . GLU A 1 94 ? -16.719 12.047 -4.758 1 32.81 94 GLU A O 1
ATOM 733 N N . GLY A 1 95 ? -15.617 10.633 -3.816 1 33.19 95 GLY A N 1
ATOM 734 C CA . GLY A 1 95 ? -14.898 11.875 -3.572 1 33.19 95 GLY A CA 1
ATOM 735 C C . GLY A 1 95 ? -14.141 12.375 -4.789 1 33.19 95 GLY A C 1
ATOM 736 O O . GLY A 1 95 ? -13.852 11.602 -5.707 1 33.19 95 GLY A O 1
ATOM 737 N N . ASN A 1 96 ? -14.141 13.68 -5.145 1 31.39 96 ASN A N 1
ATOM 738 C CA . ASN A 1 96 ? -13.562 14.508 -6.199 1 31.39 96 ASN A CA 1
ATOM 739 C C . ASN A 1 96 ? -12.109 14.125 -6.48 1 31.39 96 ASN A C 1
ATOM 741 O O . ASN A 1 96 ? -11.266 14.195 -5.594 1 31.39 96 ASN A O 1
ATOM 745 N N . VAL A 1 97 ? -11.828 13.062 -7.109 1 35.56 97 VAL A N 1
ATOM 746 C CA . VAL A 1 97 ? -10.508 12.914 -7.715 1 35.56 97 VAL A CA 1
ATOM 747 C C . VAL A 1 97 ? -9.992 14.281 -8.156 1 35.56 97 VAL A C 1
ATOM 749 O O . VAL A 1 97 ? -10.609 14.945 -9 1 35.56 97 VAL A O 1
ATOM 752 N N . PHE A 1 98 ? -9.516 15.047 -7.336 1 31.44 98 PHE A N 1
ATOM 753 C CA . PHE A 1 98 ? -9 16.359 -7.699 1 31.44 98 PHE A CA 1
ATOM 754 C C . PHE A 1 98 ? -8.055 16.266 -8.891 1 31.44 98 PHE A C 1
ATOM 756 O O . PHE A 1 98 ? -7.066 15.523 -8.836 1 31.44 98 PHE A O 1
ATOM 763 N N . SER A 1 99 ? -8.641 15.891 -10.023 1 30.88 99 SER A N 1
ATOM 764 C CA . SER A 1 99 ? -7.855 16.203 -11.211 1 30.88 99 SER A CA 1
ATOM 765 C C . SER A 1 99 ? -7.066 17.5 -11.031 1 30.88 99 SER A C 1
ATOM 767 O O . SER A 1 99 ? -7.637 18.531 -10.703 1 30.88 99 SER A O 1
ATOM 769 N N . PHE A 1 100 ? -5.906 17.391 -10.43 1 27.34 100 PHE A N 1
ATOM 770 C CA . PHE A 1 100 ? -5.078 18.578 -10.516 1 27.34 100 PHE A CA 1
ATOM 771 C C . PHE A 1 100 ? -5.062 19.141 -11.938 1 27.34 100 PHE A C 1
ATOM 773 O O . PHE A 1 100 ? -4.562 18.484 -12.852 1 27.34 100 PHE A O 1
ATOM 780 N N . ASP A 1 101 ? -6.109 19.609 -12.352 1 29.41 101 ASP A N 1
ATOM 781 C CA . ASP A 1 101 ? -5.984 20.422 -13.547 1 29.41 101 ASP A CA 1
ATOM 782 C C . ASP A 1 101 ? -4.738 21.312 -13.484 1 29.41 101 ASP A C 1
ATOM 784 O O . ASP A 1 101 ? -4.555 22.062 -12.531 1 29.41 101 ASP A O 1
ATOM 788 N N . THR A 1 102 ? -3.576 20.781 -13.867 1 29.64 102 THR A N 1
ATOM 789 C CA . THR A 1 102 ? -2.547 21.734 -14.273 1 29.64 102 THR A CA 1
ATOM 790 C C . THR A 1 102 ? -3.17 22.938 -14.969 1 29.64 102 THR A C 1
ATOM 792 O O . THR A 1 102 ? -3.797 22.797 -16.016 1 29.64 102 THR A O 1
ATOM 795 N N . ALA A 1 103 ? -3.6 23.938 -14.32 1 27.92 103 ALA A N 1
ATOM 796 C CA . ALA A 1 103 ? -3.793 25.234 -14.977 1 27.92 103 ALA A CA 1
ATOM 797 C C . ALA A 1 103 ? -2.619 25.562 -15.898 1 27.92 103 ALA A C 1
ATOM 799 O O . ALA A 1 103 ? -1.466 25.562 -15.461 1 27.92 103 ALA A O 1
ATOM 800 N N . GLU A 1 104 ? -2.613 25.031 -17.094 1 27.53 104 GLU A N 1
ATOM 801 C CA . GLU A 1 104 ? -1.954 25.766 -18.172 1 27.53 104 GLU A CA 1
ATOM 802 C C . GLU A 1 104 ? -2.273 27.25 -18.094 1 27.53 104 GLU A C 1
ATOM 8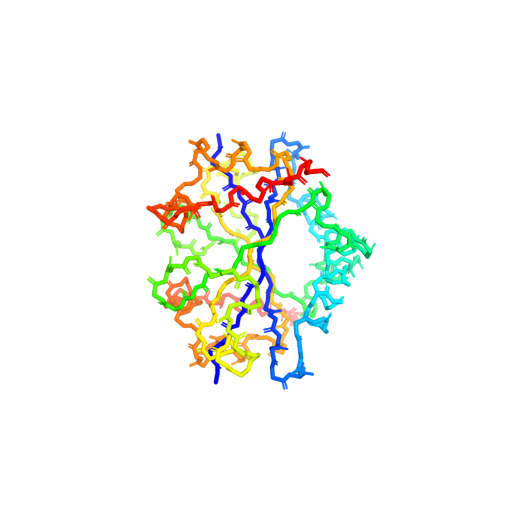04 O O . GLU A 1 104 ? -3.404 27.672 -18.359 1 27.53 104 GLU A O 1
ATOM 809 N N . SER A 1 105 ? -2.266 27.953 -16.906 1 23.66 105 SER A N 1
ATOM 810 C CA . SER A 1 105 ? -2.133 29.344 -17.312 1 23.66 105 SER A CA 1
ATOM 811 C C . SER A 1 105 ? -0.758 29.609 -17.922 1 23.66 105 SER A C 1
ATOM 813 O O . SER A 1 105 ? 0.24 29.031 -17.484 1 23.66 105 SER A O 1
ATOM 815 N N . MET B 1 1 ? -0.09 8.234 17.344 1 54.41 1 MET B N 1
ATOM 816 C CA . MET B 1 1 ? -0.374 8.375 15.922 1 54.41 1 MET B CA 1
ATOM 817 C C . MET B 1 1 ? -0.521 7.008 15.266 1 54.41 1 MET B C 1
ATOM 819 O O . MET B 1 1 ? 0.115 6.039 15.688 1 54.41 1 MET B O 1
ATOM 823 N N . GLN B 1 2 ? -1.648 6.75 14.68 1 60.84 2 GLN B N 1
ATOM 824 C CA . GLN B 1 2 ? -1.905 5.434 14.109 1 60.84 2 GLN B CA 1
ATOM 825 C C . GLN B 1 2 ? -0.982 5.156 12.93 1 60.84 2 GLN B C 1
ATOM 827 O O . GLN B 1 2 ? -0.502 6.09 12.281 1 60.84 2 GLN B O 1
ATOM 832 N N . GLY B 1 3 ? -0.5 3.926 12.781 1 76.38 3 GLY B N 1
ATOM 833 C CA . GLY B 1 3 ? 0.362 3.512 11.688 1 76.38 3 GLY B CA 1
ATOM 834 C C . GLY 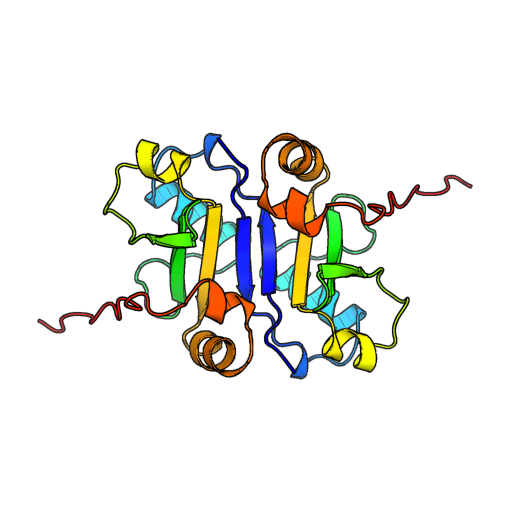B 1 3 ? -0.198 3.863 10.32 1 76.38 3 GLY B C 1
ATOM 835 O O . GLY B 1 3 ? -1.409 3.789 10.102 1 76.38 3 GLY B O 1
ATOM 836 N N . THR B 1 4 ? 0.584 4.539 9.492 1 87.5 4 THR B N 1
ATOM 837 C CA . THR B 1 4 ? 0.222 4.883 8.125 1 87.5 4 THR B CA 1
ATOM 838 C C . THR B 1 4 ? 0.842 3.895 7.137 1 87.5 4 THR B C 1
ATOM 840 O O . THR B 1 4 ? 1.96 3.42 7.348 1 87.5 4 THR B O 1
ATOM 843 N N . VAL B 1 5 ? 0.09 3.578 6.098 1 89.44 5 VAL B N 1
ATOM 844 C CA . VAL B 1 5 ? 0.604 2.678 5.07 1 89.44 5 VAL B CA 1
ATOM 845 C C . VAL B 1 5 ? 0.581 3.373 3.713 1 89.44 5 VAL B C 1
ATOM 847 O O . VAL B 1 5 ? -0.29 4.207 3.451 1 89.44 5 VAL B O 1
ATOM 850 N N . VAL B 1 6 ? 1.51 3.078 2.975 1 90.44 6 VAL B N 1
ATOM 851 C CA . VAL B 1 6 ? 1.541 3.518 1.583 1 90.44 6 VAL B CA 1
ATOM 852 C C . VAL B 1 6 ? 1.333 2.32 0.659 1 90.44 6 VAL B C 1
ATOM 854 O O . VAL B 1 6 ? 1.925 1.258 0.865 1 90.44 6 VAL B O 1
ATOM 857 N N . CYS B 1 7 ? 0.476 2.492 -0.326 1 87.81 7 CYS B N 1
ATOM 858 C CA . CYS B 1 7 ? 0.102 1.4 -1.22 1 87.81 7 CYS B CA 1
ATOM 859 C C . CYS B 1 7 ? 0.243 1.818 -2.678 1 87.81 7 CYS B C 1
ATOM 861 O O . CYS B 1 7 ? 0.011 2.979 -3.021 1 87.81 7 CYS B O 1
ATOM 863 N N . ARG B 1 8 ? 0.67 0.873 -3.486 1 88.25 8 ARG B N 1
ATOM 864 C CA . ARG B 1 8 ? 0.725 1.035 -4.934 1 88.25 8 ARG B CA 1
ATOM 865 C C . ARG B 1 8 ? 0.117 -0.17 -5.645 1 88.25 8 ARG B C 1
ATOM 867 O O . ARG B 1 8 ? 0.176 -1.291 -5.137 1 88.25 8 ARG B O 1
ATOM 874 N N . ALA B 1 9 ? -0.423 0.146 -6.852 1 86.31 9 ALA B N 1
ATOM 875 C CA . ALA B 1 9 ? -1.015 -0.919 -7.656 1 86.31 9 ALA B CA 1
ATOM 876 C C . ALA B 1 9 ? 0.053 -1.894 -8.148 1 86.31 9 ALA B C 1
ATOM 878 O O . ALA B 1 9 ? 1.184 -1.493 -8.438 1 86.31 9 ALA B O 1
ATOM 879 N N . VAL B 1 10 ? -0.29 -3.164 -8.117 1 88.44 10 VAL B N 1
ATOM 880 C CA . VAL B 1 10 ? 0.545 -4.203 -8.711 1 88.44 10 VAL B CA 1
ATOM 881 C C . VAL B 1 10 ? -0.241 -4.945 -9.789 1 88.44 10 VAL B C 1
ATOM 883 O O . VAL B 1 10 ? -1.383 -5.352 -9.562 1 88.44 10 VAL B O 1
ATOM 886 N N . ASP B 1 11 ? 0.342 -5.035 -10.969 1 87.19 11 ASP B N 1
ATOM 887 C CA . ASP B 1 11 ? -0.283 -5.762 -12.07 1 87.19 11 ASP B CA 1
ATOM 888 C C . ASP B 1 11 ? 0.114 -7.238 -12.055 1 87.19 11 ASP B C 1
ATOM 890 O O . ASP B 1 11 ? 1.188 -7.602 -12.531 1 87.19 11 ASP B O 1
ATOM 894 N N . LEU B 1 12 ? -0.8 -8.086 -11.609 1 90.38 12 LEU B N 1
ATOM 895 C CA . LEU B 1 12 ? -0.496 -9.508 -11.492 1 90.38 12 LEU B CA 1
ATOM 896 C C . LEU B 1 12 ? -0.654 -10.203 -12.844 1 90.38 12 LEU B C 1
ATOM 898 O O . LEU B 1 12 ? -0.159 -11.32 -13.023 1 90.38 12 LEU B O 1
ATOM 902 N N . THR B 1 13 ? -1.374 -9.547 -13.836 1 88.5 13 THR B N 1
ATOM 903 C CA . THR B 1 13 ? -1.661 -10.172 -15.117 1 88.5 13 THR B CA 1
ATOM 904 C C . THR B 1 13 ? -0.389 -10.312 -15.945 1 88.5 13 THR B C 1
ATOM 906 O O . THR B 1 13 ? -0.338 -11.117 -16.891 1 88.5 13 THR B O 1
ATOM 909 N N . SER B 1 14 ? 0.586 -9.531 -15.609 1 90.5 14 SER B N 1
ATOM 910 C CA . SER B 1 14 ? 1.843 -9.578 -16.344 1 90.5 14 SER B CA 1
ATOM 911 C C . SER B 1 14 ? 2.814 -10.57 -15.719 1 90.5 14 SER B C 1
ATOM 913 O O . SER B 1 14 ? 3.922 -10.766 -16.234 1 90.5 14 SER B O 1
ATOM 915 N N . LEU B 1 15 ? 2.43 -11.172 -14.641 1 93.62 15 LEU B N 1
ATOM 916 C CA . LEU B 1 15 ? 3.271 -12.125 -13.922 1 93.62 15 LEU B CA 1
ATOM 917 C C . LEU B 1 15 ? 2.762 -13.555 -14.109 1 93.62 15 LEU B C 1
ATOM 919 O O . LEU B 1 15 ? 1.582 -13.758 -14.406 1 93.62 15 LEU B O 1
ATOM 923 N N . THR B 1 16 ? 3.645 -14.539 -13.93 1 94.88 16 THR B N 1
ATOM 924 C CA . THR B 1 16 ? 3.238 -15.914 -14.188 1 94.88 16 THR B CA 1
ATOM 925 C C . THR B 1 16 ? 3.541 -16.797 -12.984 1 94.88 16 THR B C 1
ATOM 927 O O . THR B 1 16 ? 3.244 -18 -12.992 1 94.88 16 THR B O 1
ATOM 930 N N . SER B 1 17 ? 4.176 -16.188 -11.93 1 94.19 17 SER B N 1
ATOM 931 C CA . SER B 1 17 ? 4.543 -17 -10.781 1 94.19 17 SER B CA 1
ATOM 932 C C . SER B 1 17 ? 4.758 -16.156 -9.531 1 94.19 17 SER B C 1
ATOM 934 O O . SER B 1 17 ? 4.906 -14.93 -9.633 1 94.19 17 SER B O 1
ATOM 936 N N . TYR B 1 18 ? 4.848 -16.859 -8.406 1 91.81 18 TYR B N 1
ATOM 937 C CA . TYR B 1 18 ? 5.176 -16.219 -7.133 1 91.81 18 TYR B CA 1
ATOM 938 C C . TYR B 1 18 ? 6.574 -15.617 -7.164 1 91.81 18 TYR B C 1
ATOM 940 O O . TYR B 1 18 ? 6.809 -14.547 -6.609 1 91.81 18 TYR B O 1
ATOM 948 N N . ALA B 1 19 ? 7.484 -16.391 -7.785 1 91.69 19 ALA B N 1
ATOM 949 C CA . ALA B 1 19 ? 8.859 -15.906 -7.859 1 91.69 19 ALA B CA 1
ATOM 950 C C . ALA B 1 19 ? 8.93 -14.562 -8.586 1 91.69 19 ALA B C 1
ATOM 952 O O . ALA B 1 19 ? 9.625 -13.648 -8.141 1 91.69 19 ALA B O 1
ATOM 953 N N . GLU B 1 20 ? 8.18 -14.406 -9.641 1 93 20 GLU B N 1
ATOM 954 C CA . GLU B 1 20 ? 8.156 -13.148 -10.391 1 93 20 GLU B CA 1
ATOM 955 C C . GLU B 1 20 ? 7.492 -12.039 -9.578 1 93 20 GLU B C 1
ATOM 957 O O . GLU B 1 20 ? 7.883 -10.875 -9.68 1 93 20 GLU B O 1
ATOM 962 N N . LEU B 1 21 ? 6.445 -12.422 -8.812 1 93.25 21 LEU B N 1
ATOM 963 C CA . LEU B 1 21 ? 5.812 -11.453 -7.934 1 93.25 21 LEU B CA 1
ATOM 964 C C . LEU B 1 21 ? 6.812 -10.898 -6.926 1 93.25 21 LEU B C 1
ATOM 966 O O . LEU B 1 21 ? 6.91 -9.68 -6.742 1 93.25 21 LEU B O 1
ATOM 970 N N . ILE B 1 22 ? 7.562 -11.742 -6.332 1 91 22 ILE B N 1
ATOM 971 C CA . ILE B 1 22 ? 8.555 -11.344 -5.34 1 91 22 ILE B CA 1
ATOM 972 C C . ILE B 1 22 ? 9.578 -10.406 -5.98 1 91 22 ILE B C 1
ATOM 974 O O . ILE B 1 22 ? 9.914 -9.367 -5.414 1 91 22 ILE B O 1
ATOM 978 N N . ASP B 1 23 ? 10.062 -10.797 -7.188 1 91.12 23 ASP B N 1
ATOM 979 C CA . ASP B 1 23 ? 11 -9.93 -7.902 1 91.12 23 ASP B CA 1
ATOM 980 C C . ASP B 1 23 ? 10.398 -8.539 -8.117 1 91.12 23 ASP B C 1
ATOM 982 O O . ASP B 1 23 ? 11.086 -7.531 -7.934 1 91.12 23 ASP B O 1
ATOM 986 N N . GLU B 1 24 ? 9.117 -8.523 -8.523 1 89.31 24 GLU B N 1
ATOM 987 C CA . GLU B 1 24 ? 8.43 -7.258 -8.789 1 89.31 24 GLU B CA 1
ATOM 988 C C . GLU B 1 24 ? 8.32 -6.418 -7.52 1 89.31 24 GLU B C 1
ATOM 990 O O . GLU B 1 24 ? 8.562 -5.211 -7.547 1 89.31 24 GLU B O 1
ATOM 995 N N . LEU B 1 25 ? 7.973 -7.066 -6.422 1 90.62 25 LEU B N 1
ATOM 996 C CA . LEU B 1 25 ? 7.84 -6.371 -5.145 1 90.62 25 LEU B CA 1
ATOM 997 C C . LEU B 1 25 ? 9.188 -5.832 -4.676 1 90.62 25 LEU B C 1
ATOM 999 O O . LEU B 1 25 ? 9.273 -4.707 -4.184 1 90.62 25 LEU B O 1
ATOM 1003 N N . GLU B 1 26 ? 10.18 -6.582 -4.855 1 88.81 26 GLU B N 1
ATOM 1004 C CA . GLU B 1 26 ? 11.516 -6.152 -4.465 1 88.81 26 GLU B CA 1
ATOM 1005 C C . GLU B 1 26 ? 11.961 -4.941 -5.281 1 88.81 26 GLU B C 1
ATOM 1007 O O . GLU B 1 26 ? 12.609 -4.035 -4.754 1 88.81 26 GLU B O 1
ATOM 1012 N N . GLU B 1 27 ? 11.664 -5.02 -6.512 1 86.56 27 GLU B N 1
ATOM 1013 C CA . GLU B 1 27 ? 12 -3.887 -7.367 1 86.56 27 GLU B CA 1
ATOM 1014 C C . GLU B 1 27 ? 11.219 -2.641 -6.965 1 86.56 27 GLU B C 1
ATOM 1016 O O . GLU B 1 27 ? 11.789 -1.553 -6.855 1 86.56 27 GLU B O 1
ATOM 1021 N N . LYS B 1 28 ? 9.93 -2.818 -6.688 1 83.31 28 LYS B N 1
ATOM 1022 C CA . LYS B 1 28 ? 9.047 -1.699 -6.363 1 83.31 28 LYS B CA 1
ATOM 1023 C C . LYS B 1 28 ? 9.453 -1.047 -5.043 1 83.31 28 LYS B C 1
ATOM 1025 O O . LYS B 1 28 ? 9.383 0.176 -4.902 1 83.31 28 LYS B O 1
ATOM 1030 N N . PHE B 1 29 ? 9.984 -1.746 -4.094 1 82.81 29 PHE B N 1
ATOM 1031 C CA . PHE B 1 29 ? 10.281 -1.189 -2.779 1 82.81 29 PHE B CA 1
ATOM 1032 C C . PHE B 1 29 ? 11.789 -1.096 -2.561 1 82.81 29 PHE B C 1
ATOM 1034 O O . PHE B 1 29 ? 12.242 -0.771 -1.461 1 82.81 29 PHE B O 1
ATOM 1041 N N . GLN B 1 30 ? 12.602 -1.459 -3.578 1 80.75 30 GLN B N 1
ATOM 1042 C CA . GLN B 1 30 ? 14.055 -1.376 -3.529 1 80.75 30 GLN B CA 1
ATOM 1043 C C . GLN B 1 30 ? 14.617 -2.217 -2.385 1 80.75 30 GLN B C 1
ATOM 1045 O O . GLN B 1 30 ? 15.445 -1.741 -1.608 1 80.75 30 GLN B O 1
ATOM 1050 N N . ILE B 1 31 ? 14.148 -3.324 -2.23 1 84.06 31 ILE B N 1
ATOM 1051 C CA . ILE B 1 31 ? 14.641 -4.27 -1.235 1 84.06 31 ILE B CA 1
ATOM 1052 C C . ILE B 1 31 ? 15.094 -5.555 -1.923 1 84.06 31 ILE B C 1
ATOM 1054 O O . ILE B 1 31 ? 14.758 -6.656 -1.477 1 84.06 31 ILE B O 1
ATOM 1058 N N . LYS B 1 32 ? 15.703 -5.316 -3.025 1 83 32 LYS B N 1
ATOM 1059 C CA . LYS B 1 32 ? 16.141 -6.438 -3.854 1 83 32 LYS B CA 1
ATOM 1060 C C . LYS B 1 32 ? 16.859 -7.496 -3.018 1 83 32 LYS B C 1
ATOM 1062 O O . LYS B 1 32 ? 17.766 -7.18 -2.254 1 83 32 LYS B O 1
ATOM 1067 N N . GLY B 1 33 ? 16.422 -8.727 -3.096 1 84.94 33 GLY B N 1
ATOM 1068 C CA . GLY B 1 33 ? 17.047 -9.867 -2.453 1 84.94 33 GLY B CA 1
ATOM 1069 C C . GLY B 1 33 ? 16.656 -10.031 -1 1 84.94 33 GLY B C 1
ATOM 1070 O O . GLY B 1 33 ? 17.125 -10.945 -0.32 1 84.94 33 GLY B O 1
ATOM 1071 N N . GLU B 1 34 ? 15.766 -9.172 -0.508 1 85.75 34 GLU B N 1
ATOM 1072 C CA . GLU B 1 34 ? 15.5 -9.18 0.928 1 85.75 34 GLU B CA 1
ATOM 1073 C C . GLU B 1 34 ? 14.219 -9.945 1.248 1 85.75 34 GLU B C 1
ATOM 1075 O O . GLU B 1 34 ? 13.992 -10.328 2.398 1 85.75 34 GLU B O 1
ATOM 1080 N N . LEU B 1 35 ? 13.43 -10.195 0.278 1 83.25 35 LEU B N 1
ATOM 1081 C CA . LEU B 1 35 ? 12.172 -10.883 0.538 1 83.25 35 LEU B CA 1
ATOM 1082 C C . LEU B 1 35 ? 12.352 -12.398 0.455 1 83.25 35 LEU B C 1
ATOM 1084 O O . LEU B 1 35 ? 11.484 -13.156 0.891 1 83.25 35 LEU B O 1
ATOM 1088 N N . HIS B 1 36 ? 13.438 -12.906 -0.081 1 70.88 36 HIS B N 1
ATOM 1089 C CA . HIS B 1 36 ? 13.82 -14.312 -0.074 1 70.88 36 HIS B CA 1
ATOM 1090 C C . HIS B 1 36 ? 15.297 -14.477 0.281 1 70.88 36 HIS B C 1
ATOM 1092 O O . HIS B 1 36 ? 16.172 -14.047 -0.473 1 70.88 36 HIS B O 1
ATOM 1098 N N . PRO B 1 37 ? 15.742 -15.039 1.412 1 65.94 37 PRO B N 1
ATOM 1099 C CA . PRO B 1 37 ? 14.93 -15.539 2.523 1 65.94 37 PRO B CA 1
ATOM 1100 C C . PRO B 1 37 ? 14.195 -14.43 3.271 1 65.94 37 PRO B C 1
ATOM 1102 O O . PRO B 1 37 ? 14.547 -13.25 3.139 1 65.94 37 PRO B O 1
ATOM 1105 N N . ARG B 1 38 ? 13.109 -14.789 3.803 1 64.38 38 ARG B N 1
ATOM 1106 C CA . ARG B 1 38 ? 12.289 -13.883 4.598 1 64.38 38 ARG B CA 1
ATOM 1107 C C . ARG B 1 38 ? 12.969 -13.539 5.918 1 64.38 38 ARG B C 1
ATOM 1109 O O . ARG B 1 38 ? 12.578 -14.047 6.973 1 64.38 38 ARG B O 1
ATOM 1116 N N . LYS B 1 39 ? 14.055 -12.758 5.844 1 69.38 39 LYS B N 1
ATOM 1117 C CA . LYS B 1 39 ? 14.82 -12.477 7.055 1 69.38 39 LYS B CA 1
ATOM 1118 C C . LYS B 1 39 ? 14.32 -11.211 7.742 1 69.38 39 LYS B C 1
ATOM 1120 O O . LYS B 1 39 ? 14.148 -11.188 8.961 1 69.38 39 LYS B O 1
ATOM 1125 N N . LYS B 1 40 ? 14.141 -10.273 6.98 1 79.56 40 LYS B N 1
ATOM 1126 C CA . LYS B 1 40 ? 13.867 -8.969 7.566 1 79.56 40 LYS B CA 1
ATOM 1127 C C . LYS B 1 40 ? 12.422 -8.539 7.297 1 79.56 40 LYS B C 1
ATOM 1129 O O . LYS B 1 40 ? 11.891 -7.676 7.992 1 79.56 40 LYS B O 1
ATOM 1134 N N . TRP B 1 41 ? 11.875 -9.281 6.348 1 83.62 41 TRP B N 1
ATOM 1135 C CA . TRP B 1 41 ? 10.57 -8.82 5.887 1 83.62 41 TRP B CA 1
ATOM 1136 C C . TRP B 1 41 ? 9.555 -9.961 5.91 1 83.62 41 TRP B C 1
ATOM 1138 O O . TRP B 1 41 ? 9.898 -11.109 5.633 1 83.62 41 TRP B O 1
ATOM 1148 N N . ASN B 1 42 ? 8.406 -9.617 6.309 1 82.38 42 ASN B N 1
ATOM 1149 C CA . ASN B 1 42 ? 7.258 -10.508 6.168 1 82.38 42 ASN B CA 1
ATOM 1150 C C . ASN B 1 42 ? 6.289 -10.008 5.094 1 82.38 42 ASN B C 1
ATOM 1152 O O . ASN B 1 42 ? 6.031 -8.812 4.992 1 82.38 42 ASN B O 1
ATOM 1156 N N . ILE B 1 43 ? 5.863 -10.977 4.285 1 88.12 43 ILE B N 1
ATOM 1157 C CA . ILE B 1 43 ? 4.852 -10.664 3.283 1 88.12 43 ILE B CA 1
ATOM 1158 C C . ILE B 1 43 ? 3.529 -11.336 3.656 1 88.12 43 ILE B C 1
ATOM 1160 O O . ILE B 1 43 ? 3.498 -12.531 3.961 1 88.12 43 ILE B O 1
ATOM 1164 N N . ILE B 1 44 ? 2.473 -10.633 3.646 1 86.81 44 ILE B N 1
ATOM 1165 C CA . ILE B 1 44 ? 1.141 -11.156 3.926 1 86.81 44 ILE B CA 1
ATOM 1166 C C . ILE B 1 44 ? 0.22 -10.891 2.736 1 86.81 44 ILE B C 1
ATOM 1168 O O . ILE B 1 44 ? 0.125 -9.75 2.262 1 86.81 44 ILE B O 1
ATOM 1172 N N . PHE B 1 45 ? -0.377 -11.914 2.309 1 90 45 PHE B N 1
ATOM 1173 C CA . PHE B 1 45 ? -1.368 -11.781 1.246 1 90 45 PHE B CA 1
ATOM 1174 C C . PHE B 1 45 ? -2.781 -11.812 1.816 1 90 45 PHE B C 1
ATOM 1176 O O . PHE B 1 45 ? -3.115 -12.695 2.613 1 90 45 PHE B O 1
ATOM 1183 N N . ILE B 1 46 ? -3.613 -10.938 1.437 1 86.06 46 ILE B N 1
ATOM 1184 C CA . ILE B 1 46 ? -5 -10.867 1.888 1 86.06 46 ILE B CA 1
ATOM 1185 C C . ILE B 1 46 ? -5.938 -11.102 0.707 1 86.06 46 ILE B C 1
ATOM 1187 O O . ILE B 1 46 ? -5.805 -10.461 -0.338 1 86.06 46 ILE B O 1
ATOM 1191 N N . ASP B 1 47 ? -6.809 -12.047 0.906 1 86.44 47 ASP B N 1
ATOM 1192 C CA . ASP B 1 47 ? -7.711 -12.367 -0.195 1 86.44 47 ASP B CA 1
ATOM 1193 C C . ASP B 1 47 ? -8.93 -11.445 -0.188 1 86.44 47 ASP B C 1
ATOM 1195 O O . ASP B 1 47 ? -9 -10.5 0.603 1 86.44 47 ASP B O 1
ATOM 1199 N N . ASN B 1 48 ? -9.828 -11.625 -1.12 1 83.12 48 ASN B N 1
ATOM 1200 C CA . ASN B 1 48 ? -11.008 -10.781 -1.298 1 83.12 48 ASN B CA 1
ATOM 1201 C C . ASN B 1 48 ? -11.969 -10.914 -0.125 1 83.12 48 ASN B C 1
ATOM 1203 O O . ASN B 1 48 ? -12.859 -10.078 0.054 1 83.12 48 ASN B O 1
ATOM 1207 N N . GLU B 1 49 ? -11.789 -12 0.67 1 81 49 GLU B N 1
ATOM 1208 C CA . GLU B 1 49 ? -12.625 -12.203 1.85 1 81 49 GLU B CA 1
ATOM 1209 C C . GLU B 1 49 ? -12.008 -11.555 3.082 1 81 49 GLU B C 1
ATOM 1211 O O . GLU B 1 49 ? -12.633 -11.508 4.145 1 81 49 GLU B O 1
ATOM 1216 N N . GLY B 1 50 ? -10.766 -11.078 2.908 1 80.5 50 GLY B N 1
ATOM 1217 C CA . GLY B 1 50 ? -10.078 -10.422 4.008 1 80.5 50 GLY B CA 1
ATOM 1218 C C . GLY B 1 50 ? -9.25 -11.375 4.848 1 80.5 50 GLY B C 1
ATOM 1219 O O . GLY B 1 50 ? -8.766 -11.008 5.918 1 80.5 50 GLY B O 1
ATOM 1220 N N . ASP B 1 51 ? -9.125 -12.594 4.391 1 81.31 51 ASP B N 1
ATOM 1221 C CA . ASP B 1 51 ? -8.336 -13.602 5.09 1 81.31 51 ASP B CA 1
ATOM 1222 C C . ASP B 1 51 ? -6.898 -13.625 4.574 1 81.31 51 ASP B C 1
ATOM 1224 O O . ASP B 1 51 ? -6.66 -13.461 3.377 1 81.31 51 ASP B O 1
ATOM 1228 N N . ALA B 1 52 ? -5.953 -13.875 5.48 1 85.56 52 ALA B N 1
ATOM 1229 C CA . ALA B 1 52 ? -4.547 -14.008 5.109 1 85.56 52 ALA B CA 1
ATOM 1230 C C . ALA B 1 52 ? -4.293 -15.328 4.391 1 85.56 52 ALA B C 1
ATOM 1232 O O . ALA B 1 52 ? -4.777 -16.375 4.816 1 85.56 52 ALA B O 1
ATOM 1233 N N . ILE B 1 53 ? -3.615 -15.203 3.32 1 85.62 53 ILE B N 1
ATOM 1234 C CA . ILE B 1 53 ? -3.262 -16.391 2.543 1 85.62 53 ILE B CA 1
ATOM 1235 C C . ILE B 1 53 ? -1.747 -16.578 2.557 1 85.62 53 ILE B C 1
ATOM 1237 O O . ILE B 1 53 ? -0.99 -15.609 2.492 1 85.62 53 ILE B O 1
ATOM 1241 N N . LEU B 1 54 ? -1.274 -17.781 2.82 1 76.81 54 LEU B N 1
ATOM 1242 C CA . LEU B 1 54 ? 0.144 -18.125 2.812 1 76.81 54 LEU B CA 1
ATOM 1243 C C . LEU B 1 54 ? 0.628 -18.422 1.396 1 76.81 54 LEU B C 1
ATOM 1245 O O . LEU B 1 54 ? -0.096 -19.016 0.598 1 76.81 54 LEU B O 1
ATOM 1249 N N . MET B 1 55 ? 1.772 -17.875 1.167 1 77.94 55 MET B N 1
ATOM 1250 C CA . MET B 1 55 ? 2.402 -18.125 -0.128 1 77.94 55 MET B CA 1
ATOM 1251 C C . MET B 1 55 ? 2.576 -19.609 -0.379 1 77.94 55 MET B C 1
ATOM 1253 O O . MET B 1 55 ? 3.039 -20.344 0.498 1 77.94 55 MET B O 1
ATOM 1257 N N . GLY B 1 56 ? 2.236 -20.094 -1.611 1 78.25 56 GLY B N 1
ATOM 1258 C CA . GLY B 1 56 ? 2.482 -21.469 -2.01 1 78.25 56 GLY B CA 1
ATOM 1259 C C . GLY B 1 56 ? 1.312 -22.391 -1.722 1 78.25 56 GLY B C 1
ATOM 1260 O O . GLY B 1 56 ? 1.282 -23.531 -2.195 1 78.25 56 GLY B O 1
ATOM 1261 N N . ASN B 1 57 ? 0.313 -21.891 -0.952 1 80.5 57 ASN B N 1
ATOM 1262 C CA . ASN B 1 57 ? -0.845 -22.734 -0.636 1 80.5 57 ASN B CA 1
ATOM 1263 C C . ASN B 1 57 ? -1.851 -22.75 -1.783 1 80.5 57 ASN B C 1
ATOM 1265 O O . ASN B 1 57 ? -2.752 -23.578 -1.811 1 80.5 57 ASN B O 1
ATOM 1269 N N . HIS B 1 58 ? -1.728 -21.922 -2.643 1 87 58 HIS B N 1
ATOM 1270 C CA . HIS B 1 58 ? -2.592 -21.797 -3.812 1 87 58 HIS B CA 1
ATOM 1271 C C . HIS B 1 58 ? -1.776 -21.812 -5.102 1 87 58 HIS B C 1
ATOM 1273 O O . HIS B 1 58 ? -0.639 -21.344 -5.129 1 87 58 HIS B O 1
ATOM 1279 N N . SER B 1 59 ? -2.348 -22.469 -6.055 1 93.56 59 SER B N 1
ATOM 1280 C CA . SER B 1 59 ? -1.759 -22.25 -7.371 1 93.56 59 SER B CA 1
ATOM 1281 C C . SER B 1 59 ? -1.692 -20.766 -7.711 1 93.56 59 SER B C 1
ATOM 1283 O O . SER B 1 59 ? -2.457 -19.969 -7.168 1 93.56 59 SER B O 1
ATOM 1285 N N . TRP B 1 60 ? -0.73 -20.375 -8.555 1 93.62 60 TRP B N 1
ATOM 1286 C CA . TRP B 1 60 ? -0.568 -18.984 -8.977 1 93.62 60 TRP B CA 1
ATOM 1287 C C . TRP B 1 60 ? -1.872 -18.422 -9.539 1 93.62 60 TRP B C 1
ATOM 1289 O O . TRP B 1 60 ? -2.287 -17.312 -9.188 1 93.62 60 TRP B O 1
ATOM 1299 N N . GLY B 1 61 ? -2.498 -19.188 -10.391 1 94.06 61 GLY B N 1
ATOM 1300 C CA . GLY B 1 61 ? -3.758 -18.75 -10.969 1 94.06 61 GLY B CA 1
ATOM 1301 C C . GLY B 1 61 ? -4.828 -18.484 -9.93 1 94.06 61 GLY B C 1
ATOM 1302 O O . GLY B 1 61 ? -5.52 -17.469 -9.992 1 94.06 61 GLY B O 1
ATOM 1303 N N . ALA B 1 62 ? -5.004 -19.406 -8.953 1 94 62 ALA B N 1
ATOM 1304 C CA . ALA B 1 62 ? -5.98 -19.25 -7.879 1 94 62 ALA B CA 1
ATOM 1305 C C . ALA B 1 62 ? -5.645 -18.031 -7.016 1 94 62 ALA B C 1
ATOM 1307 O O . ALA B 1 62 ? -6.535 -17.266 -6.629 1 94 62 ALA B O 1
ATOM 1308 N N . PHE B 1 63 ? -4.387 -17.891 -6.746 1 93 63 PHE B N 1
ATOM 1309 C CA . PHE B 1 63 ? -3.898 -16.75 -5.965 1 93 63 PHE B CA 1
ATOM 1310 C C . PHE B 1 63 ? -4.289 -15.438 -6.625 1 93 63 PHE B C 1
ATOM 1312 O O . PHE B 1 63 ? -4.84 -14.547 -5.969 1 93 63 PHE B O 1
ATOM 1319 N N . CYS B 1 64 ? -4.023 -15.344 -7.922 1 92 64 CYS B N 1
ATOM 1320 C CA . CYS B 1 64 ? -4.281 -14.102 -8.648 1 92 64 CYS B CA 1
ATOM 1321 C C . CYS B 1 64 ? -5.77 -13.766 -8.641 1 92 64 CYS B C 1
ATOM 1323 O O . CYS B 1 64 ? -6.148 -12.594 -8.703 1 92 64 CYS B O 1
ATOM 1325 N N . ASN B 1 65 ? -6.551 -14.797 -8.5 1 91.25 65 ASN B N 1
ATOM 1326 C CA . ASN B 1 65 ? -7.992 -14.602 -8.562 1 91.25 65 ASN B CA 1
ATOM 1327 C C . ASN B 1 65 ? -8.547 -14.086 -7.234 1 91.25 65 ASN B C 1
ATOM 1329 O O . ASN B 1 65 ? -9.617 -13.469 -7.199 1 91.25 65 ASN B O 1
ATOM 1333 N N . VAL B 1 66 ? -7.875 -14.305 -6.148 1 89.69 66 VAL B N 1
ATOM 1334 C CA . VAL B 1 66 ? -8.508 -14.008 -4.867 1 89.69 66 VAL B CA 1
ATOM 1335 C C . VAL B 1 66 ? -7.742 -12.906 -4.148 1 89.69 66 VAL B C 1
ATOM 1337 O O . VAL B 1 66 ? -8.281 -12.25 -3.252 1 89.69 66 VAL B O 1
ATOM 1340 N N . VAL B 1 67 ? -6.445 -12.75 -4.445 1 90.88 67 VAL B N 1
ATOM 1341 C CA . VAL B 1 67 ? -5.637 -11.82 -3.666 1 90.88 67 VAL B CA 1
ATOM 1342 C C . VAL B 1 67 ? -6.105 -10.391 -3.924 1 90.88 67 VAL B C 1
ATOM 1344 O O . VAL B 1 67 ? -6.324 -10 -5.074 1 90.88 67 VAL B O 1
ATOM 1347 N N . GLN B 1 68 ? -6.199 -9.641 -2.844 1 87.25 68 GLN B N 1
ATOM 1348 C CA . GLN B 1 68 ? -6.633 -8.25 -2.941 1 87.25 68 GLN B CA 1
ATOM 1349 C C . GLN B 1 68 ? -5.539 -7.293 -2.471 1 87.25 68 GLN B C 1
ATOM 1351 O O . GLN B 1 68 ? -5.426 -6.176 -2.971 1 87.25 68 GLN B O 1
ATOM 1356 N N . ARG B 1 69 ? -4.754 -7.777 -1.535 1 88.62 69 ARG B N 1
ATOM 1357 C CA . ARG B 1 69 ? -3.766 -6.895 -0.925 1 88.62 69 ARG B CA 1
ATOM 1358 C C . ARG B 1 69 ? -2.504 -7.664 -0.549 1 88.62 69 ARG B C 1
ATOM 1360 O O . ARG B 1 69 ? -2.58 -8.805 -0.096 1 88.62 69 ARG B O 1
ATOM 1367 N N . ILE B 1 70 ? -1.401 -7.023 -0.767 1 90.94 70 ILE B N 1
ATOM 1368 C CA . ILE B 1 70 ? -0.105 -7.539 -0.342 1 90.94 70 ILE B CA 1
ATOM 1369 C C . ILE B 1 70 ? 0.521 -6.59 0.677 1 90.94 70 ILE B C 1
ATOM 1371 O O . ILE B 1 70 ? 0.691 -5.402 0.401 1 90.94 70 ILE B O 1
ATOM 1375 N N . LEU B 1 71 ? 0.826 -7.113 1.834 1 88.38 71 LEU B N 1
ATOM 1376 C CA . LEU B 1 71 ? 1.454 -6.312 2.879 1 88.38 71 LEU B CA 1
ATOM 1377 C C . LEU B 1 71 ? 2.906 -6.727 3.082 1 88.38 71 LEU B C 1
ATOM 1379 O O . LEU B 1 71 ? 3.203 -7.914 3.244 1 88.38 71 LEU B O 1
ATOM 1383 N N . ILE B 1 72 ? 3.717 -5.773 2.941 1 89.38 72 ILE B N 1
ATOM 1384 C CA . ILE B 1 72 ? 5.121 -6.016 3.254 1 89.38 72 ILE B CA 1
ATOM 1385 C C . ILE B 1 72 ? 5.477 -5.34 4.574 1 89.38 72 ILE B C 1
ATOM 1387 O O . ILE B 1 72 ? 5.414 -4.113 4.688 1 89.38 72 ILE B O 1
ATOM 1391 N N . CYS B 1 73 ? 5.879 -6.16 5.527 1 83.06 73 CYS B N 1
ATOM 1392 C CA . CYS B 1 73 ? 6.168 -5.664 6.867 1 83.06 73 CYS B CA 1
ATOM 1393 C C . CYS B 1 73 ? 7.59 -6.02 7.289 1 83.06 73 CYS B C 1
ATOM 1395 O O . CYS B 1 73 ? 8.062 -7.129 7.031 1 83.06 73 CYS B O 1
ATOM 1397 N N . SER B 1 74 ? 8.188 -4.957 7.781 1 80.5 74 SER B N 1
ATOM 1398 C CA . SER B 1 74 ? 9.453 -5.285 8.422 1 80.5 74 SER B CA 1
ATOM 1399 C C . SER B 1 74 ? 9.234 -5.844 9.828 1 80.5 74 SER B C 1
ATOM 1401 O O . SER B 1 74 ? 8.164 -5.668 10.406 1 80.5 74 SER B O 1
ATOM 1403 N N . SER B 1 75 ? 10.227 -6.504 10.328 1 74.38 75 SER B N 1
ATOM 1404 C CA . SER B 1 75 ? 10.164 -6.984 11.703 1 74.38 75 SER B CA 1
ATOM 1405 C C . SER B 1 75 ? 9.898 -5.844 12.672 1 74.38 75 SER B C 1
ATOM 1407 O O . SER B 1 75 ? 9.289 -6.047 13.727 1 74.38 75 SER B O 1
ATOM 1409 N N . GLN B 1 76 ? 10.375 -4.648 12.336 1 70.56 76 GLN B N 1
ATOM 1410 C CA . GLN B 1 76 ? 10.156 -3.471 13.172 1 70.56 76 GLN B CA 1
ATOM 1411 C C . GLN B 1 76 ? 8.727 -2.945 13.016 1 70.56 76 GLN B C 1
ATOM 1413 O O . GLN B 1 76 ? 8.133 -2.463 13.984 1 70.56 76 GLN B O 1
ATOM 1418 N N . ASP B 1 77 ? 8.211 -3.102 11.875 1 69.69 77 ASP B N 1
ATOM 1419 C CA . ASP B 1 77 ? 6.879 -2.59 11.57 1 69.69 77 ASP B CA 1
ATOM 1420 C C . ASP B 1 77 ? 5.805 -3.412 12.273 1 69.69 77 ASP B C 1
ATOM 1422 O O . ASP B 1 77 ? 4.773 -2.871 12.688 1 69.69 77 ASP B O 1
ATOM 1426 N N . VAL B 1 78 ? 5.93 -4.719 12.367 1 61.75 78 VAL B N 1
ATOM 1427 C CA . VAL B 1 78 ? 4.93 -5.609 12.938 1 61.75 78 VAL B CA 1
ATOM 1428 C C . VAL B 1 78 ? 4.598 -5.16 14.359 1 61.75 78 VAL B C 1
ATOM 1430 O O . VAL B 1 78 ? 3.432 -5.168 14.766 1 61.75 78 VAL B O 1
ATOM 1433 N N . LYS B 1 79 ? 5.52 -4.719 15.008 1 60.31 79 LYS B N 1
ATOM 1434 C CA . LYS B 1 79 ? 5.281 -4.27 16.375 1 60.31 79 LYS B CA 1
ATOM 1435 C C . LYS B 1 79 ? 4.422 -3.01 16.391 1 60.31 79 LYS B C 1
ATOM 1437 O O . LYS B 1 79 ? 3.537 -2.869 17.25 1 60.31 79 LYS B O 1
ATOM 1442 N N . LYS B 1 80 ? 4.656 -2.248 15.477 1 54.12 80 LYS B N 1
ATOM 1443 C CA . LYS B 1 80 ? 3.93 -0.98 15.438 1 54.12 80 LYS B CA 1
ATOM 1444 C C . LYS B 1 80 ? 2.527 -1.167 14.867 1 54.12 80 LYS B C 1
ATOM 1446 O O . LYS B 1 80 ? 1.601 -0.441 15.234 1 54.12 80 LYS B O 1
ATOM 1451 N N . MET B 1 81 ? 2.363 -1.963 13.93 1 54.34 81 MET B N 1
ATOM 1452 C CA . MET B 1 81 ? 1.064 -2.225 13.312 1 54.34 81 MET B CA 1
ATOM 1453 C C . MET B 1 81 ? 0.114 -2.881 14.312 1 54.34 81 MET B C 1
ATOM 1455 O O . MET B 1 81 ? -1.095 -2.648 14.266 1 54.34 81 MET B O 1
ATOM 1459 N N . SER B 1 82 ? 0.575 -3.828 15.086 1 49.69 82 SER B N 1
ATOM 1460 C CA . SER B 1 82 ? -0.259 -4.488 16.078 1 49.69 82 SER B CA 1
ATOM 1461 C C . SER B 1 82 ? -0.799 -3.488 17.094 1 49.69 82 SER B C 1
ATOM 1463 O O . SER B 1 82 ? -1.893 -3.672 17.641 1 49.69 82 SER B O 1
ATOM 1465 N N . ALA B 1 83 ? -0.048 -2.67 17.453 1 45.25 83 ALA B N 1
ATOM 1466 C CA . ALA B 1 83 ? -0.532 -1.841 18.547 1 45.25 83 ALA B CA 1
ATOM 1467 C C . ALA B 1 83 ? -1.709 -0.974 18.109 1 45.25 83 ALA B C 1
ATOM 1469 O O . ALA B 1 83 ? -2.66 -0.777 18.875 1 45.25 83 ALA B O 1
ATOM 1470 N N . GLY B 1 84 ? -1.61 -0.049 17.234 1 40.38 84 GLY B N 1
ATOM 1471 C CA . GLY B 1 84 ? -2.572 1.019 17.016 1 40.38 84 GLY B CA 1
ATOM 1472 C C . GLY B 1 84 ? -3.355 0.86 15.727 1 40.38 84 GLY B C 1
ATOM 1473 O O . GLY B 1 84 ? -4.27 1.639 15.445 1 40.38 84 GLY B O 1
ATOM 1474 N N . SER B 1 85 ? -2.775 0.369 14.625 1 46.12 85 SER B N 1
ATOM 1475 C CA . SER B 1 85 ? -3.354 0.66 13.312 1 46.12 85 SER B CA 1
ATOM 1476 C C . SER B 1 85 ? -4.516 -0.276 13.008 1 46.12 85 SER B C 1
ATOM 1478 O O . SER B 1 85 ? -4.367 -1.499 13.047 1 46.12 85 SER B O 1
ATOM 1480 N N . ARG B 1 86 ? -5.703 0.159 13.242 1 45.59 86 ARG B N 1
ATOM 1481 C CA . ARG B 1 86 ? -6.953 -0.46 12.805 1 45.59 86 ARG B CA 1
ATOM 1482 C C . ARG B 1 86 ? -6.797 -1.095 11.43 1 45.59 86 ARG B C 1
ATOM 1484 O O . ARG B 1 86 ? -7.664 -1.852 10.984 1 45.59 86 ARG B O 1
ATOM 1491 N N . ILE B 1 87 ? -5.906 -0.511 10.703 1 44.84 87 ILE B N 1
ATOM 1492 C CA . ILE B 1 87 ? -5.828 -1.029 9.344 1 44.84 87 ILE B CA 1
ATOM 1493 C C . ILE B 1 87 ? -5.492 -2.52 9.383 1 44.84 87 ILE B C 1
ATOM 1495 O O . ILE B 1 87 ? -6.156 -3.324 8.719 1 44.84 87 ILE B O 1
ATOM 1499 N N . LEU B 1 88 ? -4.344 -2.82 10.023 1 47.09 88 LEU B N 1
ATOM 1500 C CA . LEU B 1 88 ? -4.008 -4.238 10.055 1 47.09 88 LEU B CA 1
ATOM 1501 C C . LEU B 1 88 ? -4.898 -4.9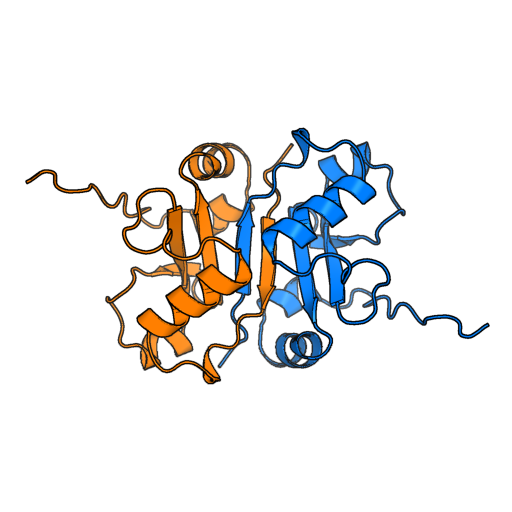88 11.039 1 47.09 88 LEU B C 1
ATOM 1503 O O . LEU B 1 88 ? -5.055 -6.207 10.945 1 47.09 88 LEU B O 1
ATOM 1507 N N . THR B 1 89 ? -5.238 -4.168 11.93 1 42.38 89 THR B N 1
ATOM 1508 C CA . THR B 1 89 ? -6.105 -4.914 12.836 1 42.38 89 THR B CA 1
ATOM 1509 C C . THR B 1 89 ? -7.289 -5.512 12.078 1 42.38 89 THR B C 1
ATOM 1511 O O . THR B 1 89 ? -7.727 -6.625 12.375 1 42.38 89 THR B O 1
ATOM 1514 N N . GLY B 1 90 ? -7.895 -4.656 11.344 1 40.62 90 GLY B N 1
ATOM 1515 C CA . GLY B 1 90 ? -8.961 -5.273 10.57 1 40.62 90 GLY B CA 1
ATOM 1516 C C . GLY B 1 90 ? -8.469 -6.371 9.648 1 40.62 90 GLY B C 1
ATOM 1517 O O . GLY B 1 90 ? -9.195 -7.324 9.367 1 40.62 90 GLY B O 1
ATOM 1518 N N . VAL B 1 91 ? -7.398 -6.105 8.891 1 42.38 91 VAL B N 1
ATOM 1519 C CA . VAL B 1 91 ? -6.867 -7.188 8.062 1 42.38 91 VAL B CA 1
ATOM 1520 C C . VAL B 1 91 ? -6.336 -8.305 8.961 1 42.38 91 VAL B C 1
ATOM 1522 O O . VAL B 1 91 ? -6.492 -9.484 8.648 1 42.38 91 VAL B O 1
ATOM 1525 N N . VAL B 1 92 ? -5.473 -7.895 9.922 1 39.97 92 VAL B N 1
ATOM 1526 C CA . VAL B 1 92 ? -4.934 -8.898 10.836 1 39.97 92 VAL B CA 1
ATOM 1527 C C . VAL B 1 92 ? -6.008 -9.312 11.844 1 39.97 92 VAL B C 1
ATOM 1529 O O . VAL B 1 92 ? -5.691 -9.773 12.945 1 39.97 92 VAL B O 1
ATOM 1532 N N . SER B 1 93 ? -7.102 -8.773 11.836 1 34.5 93 SER B N 1
ATOM 1533 C CA . SER B 1 93 ? -7.977 -9.43 12.805 1 34.5 93 SER B CA 1
ATOM 1534 C C . SER B 1 93 ? -7.57 -10.883 13.016 1 34.5 93 SER B C 1
ATOM 1536 O O . SER B 1 93 ? -6.715 -11.406 12.305 1 34.5 93 SER B O 1
ATOM 1538 N N . GLU B 1 94 ? -8.625 -11.805 13.141 1 32.66 94 GLU B N 1
ATOM 1539 C CA . GLU B 1 94 ? -8.617 -13.18 13.617 1 32.66 94 GLU B CA 1
ATOM 1540 C C . GLU B 1 94 ? -7.664 -14.047 12.797 1 32.66 94 GLU B C 1
ATOM 1542 O O . GLU B 1 94 ? -7.543 -15.25 13.039 1 32.66 94 GLU B O 1
ATOM 1547 N N . GLY B 1 95 ? -7.297 -13.711 11.664 1 33.12 95 GLY B N 1
ATOM 1548 C CA . GLY B 1 95 ? -6.535 -14.773 11.031 1 33.12 95 GLY B CA 1
ATOM 1549 C C . GLY B 1 95 ? -5.129 -14.906 11.586 1 33.12 95 GLY B C 1
ATOM 1550 O O . GLY B 1 95 ? -4.586 -13.961 12.156 1 33.12 95 GLY B O 1
ATOM 1551 N N . ASN B 1 96 ? -4.613 -16.078 12.016 1 31.27 96 ASN B N 1
ATOM 1552 C CA . ASN B 1 96 ? -3.348 -16.609 12.5 1 31.27 96 ASN B CA 1
ATOM 1553 C C . ASN B 1 96 ? -2.156 -15.984 11.789 1 31.27 96 ASN B C 1
ATOM 1555 O O . ASN B 1 96 ? -2.053 -16.047 10.562 1 31.27 96 ASN B O 1
ATOM 1559 N N . VAL B 1 97 ? -1.751 -14.812 12.094 1 36.12 97 VAL B N 1
ATOM 1560 C CA . VAL B 1 97 ? -0.431 -14.367 11.664 1 36.12 97 VAL B CA 1
ATOM 1561 C C . VAL B 1 97 ? 0.541 -15.539 11.664 1 36.12 97 VAL B C 1
ATOM 1563 O O . VAL B 1 97 ? 0.747 -16.188 12.695 1 36.12 97 VAL B O 1
ATOM 1566 N N . PHE B 1 98 ? 0.636 -16.281 10.703 1 31.56 98 PHE B N 1
ATOM 1567 C CA . PHE B 1 98 ? 1.553 -17.406 10.641 1 31.56 98 PHE B CA 1
ATOM 1568 C C . PHE B 1 98 ? 2.971 -16.984 11 1 31.56 98 PHE B C 1
ATOM 1570 O O . PHE B 1 98 ? 3.523 -16.062 10.383 1 31.56 98 PHE B O 1
ATOM 1577 N N . SER B 1 99 ? 3.16 -16.609 12.266 1 31.48 99 SER B N 1
ATOM 1578 C CA . SER B 1 99 ? 4.555 -16.609 12.695 1 31.48 99 SER B CA 1
ATOM 1579 C C . SER B 1 99 ? 5.34 -17.734 12.031 1 31.48 99 SER B C 1
ATOM 1581 O O . SER B 1 99 ? 4.957 -18.906 12.109 1 31.48 99 SER B O 1
ATOM 1583 N N . PHE B 1 100 ? 5.832 -17.484 10.852 1 27.31 100 PHE B N 1
ATOM 1584 C CA . PHE B 1 100 ? 6.777 -18.469 10.367 1 27.31 100 PHE B CA 1
ATOM 1585 C C . PHE B 1 100 ? 7.801 -18.812 11.438 1 27.31 100 PHE B C 1
ATOM 1587 O O . PHE B 1 100 ? 8.625 -17.969 11.812 1 27.31 100 PHE B O 1
ATOM 1594 N N . ASP B 1 101 ? 7.387 -19.391 12.43 1 29.73 101 ASP B N 1
ATOM 1595 C CA . ASP B 1 101 ? 8.422 -20 13.266 1 29.73 101 ASP B CA 1
ATOM 1596 C C . ASP B 1 101 ? 9.484 -20.672 12.406 1 29.73 101 ASP B C 1
ATOM 1598 O O . ASP B 1 101 ? 9.164 -21.5 11.539 1 29.73 101 ASP B O 1
ATOM 1602 N N . THR B 1 102 ? 10.539 -19.922 11.969 1 29.5 102 THR B N 1
ATOM 1603 C CA . THR B 1 102 ? 11.75 -20.656 11.586 1 29.5 102 THR B CA 1
ATOM 1604 C C . THR B 1 102 ? 11.945 -21.875 12.469 1 29.5 102 THR B C 1
ATOM 1606 O O . THR B 1 102 ? 12.109 -21.766 13.68 1 29.5 102 THR B O 1
ATOM 1609 N N . ALA B 1 103 ? 11.383 -22.969 12.219 1 27.84 103 ALA B N 1
ATOM 1610 C CA . ALA B 1 103 ? 11.891 -24.203 12.789 1 27.84 103 ALA B CA 1
ATOM 1611 C C . ALA B 1 103 ? 13.414 -24.281 12.695 1 27.84 103 ALA B C 1
ATOM 1613 O O . ALA B 1 103 ? 13.977 -24.141 11.609 1 27.84 103 ALA B O 1
ATOM 1614 N N . GLU B 1 104 ? 14.141 -23.641 13.586 1 27.39 104 GLU B N 1
ATOM 1615 C CA . GLU B 1 104 ? 15.453 -24.156 13.93 1 27.39 104 GLU B CA 1
ATOM 1616 C C . GLU B 1 104 ? 15.43 -25.688 14.086 1 27.39 104 GLU B C 1
ATOM 1618 O O . GLU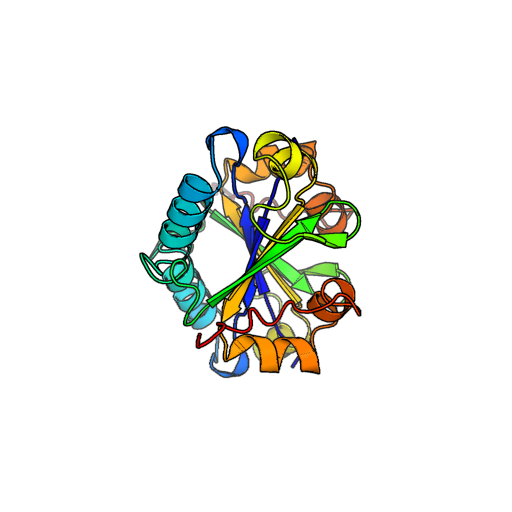 B 1 104 ? 14.812 -26.203 15.016 1 27.39 104 GLU B O 1
ATOM 1623 N N . SER B 1 105 ? 14.836 -26.469 13.133 1 23.7 105 SER B N 1
ATOM 1624 C CA . SER B 1 105 ? 15.445 -27.781 13.312 1 23.7 105 SER B CA 1
ATOM 1625 C C . SER B 1 105 ? 16.922 -27.766 12.93 1 23.7 105 SER B C 1
ATOM 1627 O O . SER B 1 105 ? 17.312 -27.062 11.992 1 23.7 105 SER B O 1
#

Secondary structure (DSSP, 8-state):
-PPEEEEEEE-GGG--SHHHHHHHHHHHHT-TTTTTTTSSEEEEEEETTS-EE-TTSS-HHHHHHHEEEEEEEEHHHHHHHHHH-HHHHHHSSSS----------/-PPEEEEEEE-GGG--SHHHHHHHHHHHHT-TTTTTTTSSEEEEEEETTS-EE-TTSS-HHHHHHHEEEEEEEEHHHHHHHHHH-HHHHHHSSSS----------

Foldseek 3Di:
DADDDDDDDDDLVVPDFPVVVVCVVCVVVVVPPDPVVVDFKDKWWAFQVLETDDPPPDDSVVSVVTTDDIDIDTPVRVVRNVPGYVVVCSSVPPDPPPPPPPPPD/DADDDDDDDDDLVVPDDPVVVVCVVCVVVVVPPCPVVVDFKDKWWAFQVLATDDPPPDDSVVSVVTTDDIDIDTPVRVVRNVPGHVVVCSSVPPHPPPPPPPPPD

Organism: Rhododendron simsii (NCBI:txid118357)